Protein AF-A0A843J3U3-F1 (afdb_monomer_lite)

Radius of gyration: 26.76 Å; chains: 1; bounding box: 65×45×69 Å

pLDDT: mean 74.45, std 16.05, range [29.92, 92.69]

Secondary structure (DSSP, 8-state):
--------GGGHHHHTTTEEEETTEEEEEETTEEEEEESSHHHHHHHHHHHHHTTT-HHHHHT-----TTTTS-PPPPPSSPPPSS--S----HHHHH-EEEEETTTTEEEEEETTEEEEEESSHHHHHHHHHHHHHTTT-THHHHHHHHHHHHHHHHHTT-----PPPEE-TTT--EE-TT-SB-TTT--B--

Foldseek 3Di:
DDPAPDDPPPPLLVQCPQWDDDPQWIWGADPNDTHDIGNDPLVRSQLNVLCVVVVNDVVSSVVPPDDRPSPPHPDDDNDPDNDDDDPPDPCCDCCQLQNDWDQDPVVRWIWTDHDPDTLDTHNDPVVSVVVSVQCNVVVNDSVSVVVVVVVCVVVVVVCVVPPPPPDDFDADPPPRHTDDPPDQADPPPGDGDD

Structure (mmCIF, N/CA/C/O backbone):
data_AF-A0A843J3U3-F1
#
_entry.id   AF-A0A843J3U3-F1
#
loop_
_atom_site.group_PDB
_atom_site.id
_atom_site.type_symbol
_atom_site.label_atom_id
_atom_site.label_alt_id
_atom_site.label_comp_id
_atom_site.label_asym_id
_atom_site.label_entity_id
_atom_site.label_seq_id
_atom_site.pdbx_PDB_ins_code
_atom_site.Cartn_x
_atom_site.Cartn_y
_atom_site.Cartn_z
_atom_site.occupancy
_atom_site.B_iso_or_equiv
_atom_site.auth_seq_id
_atom_site.auth_comp_id
_atom_site.auth_asym_id
_atom_site.auth_atom_id
_atom_site.pdbx_PDB_model_num
ATOM 1 N N . MET A 1 1 ? 24.791 -12.150 5.756 1.00 31.72 1 MET A N 1
ATOM 2 C CA . MET A 1 1 ? 24.953 -11.773 4.333 1.00 31.72 1 MET A CA 1
ATOM 3 C C . MET A 1 1 ? 24.032 -10.594 4.063 1.00 31.72 1 MET A C 1
ATOM 5 O O . MET A 1 1 ? 22.874 -10.658 4.452 1.00 31.72 1 MET A O 1
ATOM 9 N N . LYS A 1 2 ? 24.568 -9.484 3.540 1.00 33.94 2 LYS A N 1
ATOM 10 C CA . LYS A 1 2 ? 23.840 -8.221 3.342 1.00 33.94 2 LYS A CA 1
ATOM 11 C C . LYS A 1 2 ? 22.816 -8.392 2.212 1.00 33.94 2 LYS A C 1
ATOM 13 O O . LYS A 1 2 ? 23.200 -8.465 1.050 1.00 33.94 2 LYS A O 1
ATOM 18 N N . GLY A 1 3 ? 21.537 -8.484 2.565 1.00 29.92 3 GLY A N 1
ATOM 19 C CA . GLY A 1 3 ? 20.413 -8.514 1.628 1.00 29.92 3 GLY A CA 1
ATOM 20 C C . GLY A 1 3 ? 20.107 -7.118 1.093 1.00 29.92 3 GLY A C 1
ATOM 21 O O . GLY A 1 3 ? 19.111 -6.513 1.471 1.00 29.92 3 GLY A O 1
ATOM 22 N N . GLY A 1 4 ? 20.995 -6.578 0.259 1.00 34.28 4 GLY A N 1
ATOM 23 C CA . GLY A 1 4 ? 20.689 -5.398 -0.543 1.00 34.28 4 GLY A CA 1
ATOM 24 C C . GLY A 1 4 ? 19.866 -5.828 -1.751 1.00 34.28 4 GLY A C 1
ATOM 25 O O . GLY A 1 4 ? 20.370 -6.552 -2.607 1.00 34.28 4 GLY A O 1
ATOM 26 N N . VAL A 1 5 ? 18.600 -5.416 -1.813 1.00 38.75 5 VAL A N 1
ATOM 27 C CA . VAL A 1 5 ? 17.747 -5.619 -2.990 1.00 38.75 5 VAL A CA 1
ATOM 28 C C . VAL A 1 5 ? 18.385 -4.878 -4.167 1.00 38.75 5 VAL A C 1
ATOM 30 O O . VAL A 1 5 ? 18.378 -3.650 -4.210 1.00 38.75 5 VAL A O 1
ATOM 33 N N . ARG A 1 6 ? 18.961 -5.615 -5.124 1.00 40.06 6 ARG A N 1
ATOM 34 C CA . ARG A 1 6 ? 19.404 -5.052 -6.405 1.00 40.06 6 ARG A CA 1
ATOM 35 C C . ARG A 1 6 ? 18.160 -4.667 -7.200 1.00 40.06 6 ARG A C 1
ATOM 37 O O . ARG A 1 6 ? 17.442 -5.528 -7.696 1.00 40.06 6 ARG A O 1
ATOM 44 N N . ILE A 1 7 ? 17.892 -3.370 -7.294 1.00 48.75 7 ILE A N 1
ATOM 45 C CA . ILE A 1 7 ? 16.796 -2.843 -8.107 1.00 48.75 7 ILE A CA 1
ATOM 46 C C . ILE A 1 7 ? 17.241 -2.917 -9.568 1.00 48.75 7 ILE A C 1
ATOM 48 O O . ILE A 1 7 ? 18.056 -2.110 -10.013 1.00 48.75 7 ILE A O 1
ATOM 52 N N . GLU A 1 8 ? 16.745 -3.911 -10.306 1.00 47.56 8 GLU A N 1
ATOM 53 C CA . GLU A 1 8 ? 17.008 -4.026 -11.739 1.00 47.56 8 GLU A CA 1
ATOM 54 C C . GLU A 1 8 ? 16.549 -2.755 -12.477 1.00 47.56 8 GLU A C 1
ATOM 56 O O . GLU A 1 8 ? 15.451 -2.228 -12.273 1.00 47.56 8 GLU A O 1
ATOM 61 N N . THR A 1 9 ? 17.421 -2.265 -13.356 1.00 49.28 9 THR A N 1
ATOM 62 C CA . THR A 1 9 ? 17.357 -1.018 -14.142 1.00 49.28 9 THR A CA 1
ATOM 63 C C . THR A 1 9 ? 16.081 -0.826 -14.962 1.00 49.28 9 THR A C 1
ATOM 65 O O . THR A 1 9 ? 15.774 0.298 -15.367 1.00 49.28 9 THR A O 1
ATOM 68 N N . ASN A 1 10 ? 15.293 -1.883 -15.157 1.00 51.47 10 ASN A N 1
ATOM 69 C CA . ASN A 1 10 ? 14.118 -1.901 -16.023 1.00 51.47 10 ASN A CA 1
ATOM 70 C C . ASN A 1 10 ? 12.973 -0.979 -15.581 1.00 51.47 10 ASN A C 1
ATOM 72 O O . ASN A 1 10 ? 12.022 -0.820 -16.336 1.00 51.47 10 ASN A O 1
ATOM 76 N N . ASN A 1 11 ? 13.043 -0.330 -14.411 1.00 61.88 11 ASN A N 1
ATOM 77 C CA . ASN A 1 11 ? 11.996 0.593 -13.969 1.00 61.88 11 ASN A CA 1
ATOM 78 C C . ASN A 1 11 ? 12.493 1.825 -13.194 1.00 61.88 11 ASN A C 1
ATOM 80 O O . ASN A 1 11 ? 11.774 2.357 -12.348 1.00 61.88 11 ASN A O 1
ATOM 84 N N . ILE A 1 12 ? 13.675 2.360 -13.524 1.00 71.12 12 ILE A N 1
ATOM 85 C CA . ILE A 1 12 ? 14.204 3.591 -12.894 1.00 71.12 12 ILE A CA 1
ATOM 86 C C . ILE A 1 12 ? 13.214 4.772 -12.983 1.00 71.12 12 ILE A C 1
ATOM 88 O O . ILE A 1 12 ? 13.061 5.556 -12.047 1.00 71.12 12 ILE A O 1
ATOM 92 N N . ARG A 1 13 ? 12.437 4.828 -14.076 1.00 67.56 13 ARG A N 1
ATOM 93 C CA . ARG A 1 13 ? 11.325 5.770 -14.277 1.00 67.56 13 ARG A CA 1
ATOM 94 C C . ARG A 1 13 ? 10.222 5.630 -13.224 1.00 67.56 13 ARG A C 1
ATOM 96 O O . ARG A 1 13 ? 9.662 6.639 -12.802 1.00 67.56 13 ARG A O 1
ATOM 103 N N . TYR A 1 14 ? 9.880 4.403 -12.834 1.00 70.94 14 TYR A N 1
ATOM 104 C CA . TYR A 1 14 ? 8.880 4.142 -11.797 1.00 70.94 14 TYR A CA 1
ATOM 105 C C . TYR A 1 14 ? 9.447 4.378 -10.407 1.00 70.94 14 TYR A C 1
ATOM 107 O O . TYR A 1 14 ? 8.748 4.933 -9.562 1.00 70.94 14 TYR A O 1
ATOM 115 N N . PHE A 1 15 ? 10.708 4.001 -10.184 1.00 79.56 15 PHE A N 1
ATOM 116 C CA . PHE A 1 15 ? 11.366 4.195 -8.900 1.00 79.56 15 PHE A CA 1
ATOM 117 C C . PHE A 1 15 ? 11.412 5.679 -8.517 1.00 79.56 15 PHE A C 1
ATOM 119 O O . PHE A 1 15 ? 11.075 6.027 -7.389 1.00 79.56 15 PHE A O 1
ATOM 126 N N . TYR A 1 16 ? 11.692 6.565 -9.479 1.00 86.69 16 TYR A N 1
ATOM 127 C CA . TYR A 1 16 ? 11.663 8.022 -9.297 1.00 86.69 16 TYR A CA 1
ATOM 128 C C . TYR A 1 16 ? 10.363 8.686 -9.755 1.00 86.69 16 TYR A C 1
ATOM 130 O O . TYR A 1 16 ? 10.337 9.892 -10.014 1.00 86.69 16 TYR A O 1
ATOM 138 N N . ARG A 1 17 ? 9.258 7.936 -9.867 1.00 84.75 17 ARG A N 1
ATOM 139 C CA . ARG A 1 17 ? 7.972 8.529 -10.251 1.00 84.75 17 ARG A CA 1
ATOM 140 C C . ARG A 1 17 ? 7.628 9.677 -9.310 1.00 84.75 17 ARG A C 1
ATOM 142 O O . ARG A 1 17 ? 7.834 9.576 -8.100 1.00 84.75 17 ARG A O 1
ATOM 149 N N . ASN A 1 18 ? 7.075 10.738 -9.885 1.00 87.06 18 ASN A N 1
ATOM 150 C CA . ASN A 1 18 ? 6.673 11.942 -9.167 1.00 87.06 18 ASN A CA 1
ATOM 151 C C . ASN A 1 18 ? 7.815 12.635 -8.412 1.00 87.06 18 ASN A C 1
ATOM 153 O O . ASN A 1 18 ? 7.528 13.545 -7.655 1.00 87.06 18 ASN A O 1
ATOM 157 N N . ILE A 1 19 ? 9.081 12.269 -8.635 1.00 90.75 19 ILE A N 1
ATOM 158 C CA . ILE A 1 19 ? 10.237 13.031 -8.166 1.00 90.75 19 ILE A CA 1
ATOM 159 C C . ILE A 1 19 ? 10.789 13.836 -9.337 1.00 90.75 19 ILE A C 1
ATOM 161 O O . ILE A 1 19 ? 10.966 13.324 -10.445 1.00 90.75 19 ILE A O 1
ATOM 165 N N . VAL A 1 20 ? 11.067 15.107 -9.089 1.00 89.12 20 VAL A N 1
ATOM 166 C CA . VAL A 1 20 ? 11.692 16.025 -10.038 1.00 89.12 20 VAL A CA 1
ATOM 167 C C . VAL A 1 20 ? 12.939 16.601 -9.389 1.00 89.12 20 VAL A C 1
ATOM 169 O O . VAL A 1 20 ? 12.924 16.946 -8.210 1.00 89.12 20 VAL A O 1
ATOM 172 N N . LYS A 1 21 ? 14.023 16.709 -10.156 1.00 89.94 21 LYS A N 1
ATOM 173 C CA . LYS A 1 21 ? 15.255 17.366 -9.721 1.00 89.94 21 LYS A CA 1
ATOM 174 C C . LYS A 1 21 ? 15.327 18.761 -10.335 1.00 89.94 21 LYS A C 1
ATOM 176 O O . LYS A 1 21 ? 15.260 18.898 -11.553 1.00 89.94 21 LYS A O 1
ATOM 181 N N . SER A 1 22 ? 15.494 19.771 -9.488 1.00 85.25 22 SER A N 1
ATOM 182 C CA . SER A 1 22 ? 15.678 21.172 -9.872 1.00 85.25 22 SER A CA 1
ATOM 183 C C . SER A 1 22 ? 17.003 21.657 -9.287 1.00 85.25 22 SER A C 1
ATOM 185 O O . SER A 1 22 ? 17.113 21.938 -8.092 1.00 85.25 22 SER A O 1
ATOM 187 N N . GLY A 1 23 ? 18.049 21.690 -10.115 1.00 85.75 23 GLY A N 1
ATOM 188 C CA . GLY A 1 23 ? 19.410 21.992 -9.666 1.00 85.75 23 GLY A CA 1
ATOM 189 C C . GLY A 1 23 ? 19.941 20.940 -8.683 1.00 85.75 23 GLY A C 1
ATOM 190 O O . GLY A 1 23 ? 20.077 19.766 -9.032 1.00 85.75 23 GLY A O 1
ATOM 191 N N . LYS A 1 24 ? 20.249 21.363 -7.450 1.00 89.19 24 LYS A N 1
ATOM 192 C CA . LYS A 1 24 ? 20.761 20.492 -6.371 1.00 89.19 24 LYS A CA 1
ATOM 193 C C . LYS A 1 24 ? 19.669 19.901 -5.470 1.00 89.19 24 LYS A C 1
ATOM 195 O O . LYS A 1 24 ? 20.005 19.205 -4.520 1.00 89.19 24 LYS A O 1
ATOM 200 N N . LYS A 1 25 ? 18.394 20.190 -5.735 1.00 92.62 25 LYS A N 1
ATOM 201 C CA . LYS A 1 25 ? 17.280 19.803 -4.862 1.00 92.62 25 LYS A CA 1
ATOM 202 C C . LYS A 1 25 ? 16.265 18.925 -5.584 1.00 92.62 25 LYS A C 1
ATOM 204 O O . LYS A 1 25 ? 16.159 18.959 -6.812 1.00 92.62 25 LYS A O 1
ATOM 209 N N . TYR A 1 26 ? 15.511 18.165 -4.803 1.00 92.62 26 TYR A N 1
ATOM 210 C CA . TYR A 1 26 ? 14.458 17.263 -5.247 1.00 92.62 26 TYR A CA 1
ATOM 211 C C . TYR A 1 26 ? 13.099 17.764 -4.760 1.00 92.62 26 TYR A C 1
ATOM 213 O O . TYR A 1 26 ? 12.979 18.274 -3.649 1.00 92.62 26 TYR A O 1
ATOM 221 N N . ARG A 1 27 ? 12.076 17.624 -5.599 1.00 91.56 27 ARG A N 1
ATOM 222 C CA . ARG A 1 27 ? 10.689 18.003 -5.309 1.00 91.56 27 ARG A CA 1
ATOM 223 C C . ARG A 1 27 ? 9.750 16.890 -5.730 1.00 91.56 27 ARG A C 1
ATOM 225 O O . ARG A 1 27 ? 10.051 16.147 -6.668 1.00 91.56 27 ARG A O 1
ATOM 232 N N . ILE A 1 28 ? 8.602 16.802 -5.073 1.00 90.75 28 ILE A N 1
ATOM 233 C CA . ILE A 1 28 ? 7.577 15.814 -5.396 1.00 90.75 28 ILE A CA 1
ATOM 234 C C . ILE A 1 28 ? 6.512 16.494 -6.252 1.00 90.75 28 ILE A C 1
ATOM 236 O O . ILE A 1 28 ? 5.981 17.525 -5.866 1.00 90.75 28 ILE A O 1
ATOM 240 N N . LYS A 1 29 ? 6.192 15.950 -7.426 1.00 88.19 29 LYS A N 1
ATOM 241 C CA . LYS A 1 29 ? 5.217 16.532 -8.353 1.00 88.19 29 LYS A CA 1
ATOM 242 C C . LYS A 1 29 ? 4.000 15.638 -8.511 1.00 88.19 29 LYS A C 1
ATOM 244 O O . LYS A 1 29 ? 4.111 14.524 -9.025 1.00 88.19 29 LYS A O 1
ATOM 249 N N . TYR A 1 30 ? 2.834 16.152 -8.138 1.00 84.50 30 TYR A N 1
ATOM 250 C CA . TYR A 1 30 ? 1.559 15.448 -8.245 1.00 84.50 30 TYR A CA 1
ATOM 251 C C . TYR A 1 30 ? 0.447 16.416 -8.657 1.00 84.50 30 TYR A C 1
ATOM 253 O O . TYR A 1 30 ? 0.384 17.531 -8.153 1.00 84.50 30 TYR A O 1
ATOM 261 N N . ASN A 1 31 ? -0.408 16.029 -9.610 1.00 82.62 31 ASN A N 1
ATOM 262 C CA . ASN A 1 31 ? -1.501 16.873 -10.129 1.00 82.62 31 ASN A CA 1
ATOM 263 C C . ASN A 1 31 ? -1.077 18.319 -10.468 1.00 82.62 31 ASN A C 1
ATOM 265 O O . ASN A 1 31 ? -1.754 19.280 -10.112 1.00 82.62 31 ASN A O 1
ATOM 269 N N . ASN A 1 32 ? 0.067 18.469 -11.147 1.00 82.06 32 ASN A N 1
ATOM 270 C CA . ASN A 1 32 ? 0.688 19.754 -11.510 1.00 82.06 32 ASN A CA 1
ATOM 271 C C . ASN A 1 32 ? 1.091 20.668 -10.340 1.00 82.06 32 ASN A C 1
ATOM 273 O O . ASN A 1 32 ? 1.512 21.795 -10.587 1.00 82.06 32 ASN A O 1
ATOM 277 N N . LYS A 1 33 ? 1.038 20.181 -9.099 1.00 85.19 33 LYS A N 1
ATOM 278 C CA . LYS A 1 33 ? 1.550 20.865 -7.913 1.00 85.19 33 LYS A CA 1
ATOM 279 C C . LYS A 1 33 ? 2.888 20.264 -7.493 1.00 85.19 33 LYS A C 1
ATOM 281 O O . LYS A 1 33 ? 3.105 19.059 -7.645 1.00 85.19 33 LYS A O 1
ATOM 286 N N . ASP A 1 34 ? 3.757 21.119 -6.971 1.00 88.12 34 ASP A N 1
ATOM 287 C CA . ASP A 1 34 ? 5.037 20.730 -6.388 1.00 88.12 34 ASP A CA 1
ATOM 288 C C . ASP A 1 34 ? 4.898 20.686 -4.856 1.00 88.12 34 ASP A C 1
ATOM 290 O O . ASP A 1 34 ? 4.283 21.565 -4.253 1.00 88.12 34 ASP A O 1
ATOM 294 N N . TYR A 1 35 ? 5.467 19.654 -4.244 1.00 86.94 35 TYR A N 1
ATOM 295 C CA . TYR A 1 35 ? 5.369 19.320 -2.828 1.00 86.94 35 TYR A CA 1
ATOM 296 C C . TYR A 1 35 ? 6.771 19.136 -2.257 1.00 86.94 35 TYR A C 1
ATOM 298 O O . TYR A 1 35 ? 7.560 18.341 -2.781 1.00 86.94 35 TYR A O 1
ATOM 306 N N . GLY A 1 36 ? 7.046 19.856 -1.168 1.00 87.19 36 GLY A N 1
ATOM 307 C CA . GLY A 1 36 ? 8.312 19.796 -0.448 1.00 87.19 36 GLY A CA 1
ATOM 308 C C . GLY A 1 36 ? 9.530 20.206 -1.281 1.00 87.19 36 GLY A C 1
ATOM 309 O O . GLY A 1 36 ? 9.478 20.409 -2.497 1.00 87.19 36 GLY A O 1
ATOM 310 N N . GLU A 1 37 ? 10.660 20.339 -0.601 1.00 92.31 37 GLU A N 1
ATOM 311 C CA . GLU A 1 37 ? 11.939 20.626 -1.232 1.00 92.31 37 GLU A CA 1
ATOM 312 C C . GLU A 1 37 ? 13.062 19.988 -0.415 1.00 92.31 37 GLU A C 1
ATOM 314 O O . GLU A 1 37 ? 13.312 20.366 0.726 1.00 92.31 37 GLU A O 1
ATOM 319 N N . PHE A 1 38 ? 13.744 19.015 -1.015 1.00 92.69 38 PHE A N 1
ATOM 320 C CA . PHE A 1 38 ? 14.650 18.114 -0.311 1.00 92.69 38 PHE A CA 1
ATOM 321 C C . PHE A 1 38 ? 16.059 18.195 -0.887 1.00 92.69 38 PHE A C 1
ATOM 323 O O . PHE A 1 38 ? 16.255 18.176 -2.104 1.00 92.69 38 PHE A O 1
ATOM 330 N N . SER A 1 39 ? 17.061 18.249 -0.012 1.00 91.75 39 SER A N 1
ATOM 331 C CA . SER A 1 39 ? 18.473 18.188 -0.412 1.00 91.75 39 SER A CA 1
ATOM 332 C C . SER A 1 39 ? 18.925 16.751 -0.686 1.00 91.75 39 SER A C 1
ATOM 334 O O . SER A 1 39 ? 19.751 16.518 -1.568 1.00 91.75 39 SER A O 1
ATOM 336 N N . LYS A 1 40 ? 18.368 15.779 0.048 1.00 92.50 40 LYS A N 1
ATOM 337 C CA . LYS A 1 40 ? 18.644 14.351 -0.130 1.00 92.50 40 LYS A CA 1
ATOM 338 C C . LYS A 1 40 ? 17.553 13.681 -0.963 1.00 92.50 40 LYS A C 1
ATOM 340 O O . LYS A 1 40 ? 16.369 13.987 -0.838 1.00 92.50 40 LYS A O 1
ATOM 345 N N . LEU A 1 41 ? 17.964 12.731 -1.801 1.00 91.06 41 LEU A N 1
ATOM 346 C CA . LEU A 1 41 ? 17.044 11.932 -2.611 1.00 91.06 41 LEU A CA 1
ATOM 347 C C . LEU A 1 41 ? 16.281 10.896 -1.769 1.00 91.06 41 LEU A C 1
ATOM 349 O O . LEU A 1 41 ? 15.125 10.618 -2.075 1.00 91.06 41 LEU A O 1
ATOM 353 N N . SER A 1 42 ? 16.904 10.353 -0.716 1.00 91.19 42 SER A N 1
ATOM 354 C CA . SER A 1 42 ? 16.265 9.424 0.228 1.00 91.19 42 SER A CA 1
ATOM 355 C C . SER A 1 42 ? 15.047 10.064 0.894 1.00 91.19 42 SER A C 1
ATOM 357 O O . SER A 1 42 ? 13.969 9.475 0.879 1.00 91.19 42 SER A O 1
ATOM 359 N N . ASP A 1 43 ? 15.198 11.287 1.404 1.00 90.25 43 ASP A N 1
ATOM 360 C CA . ASP A 1 43 ? 14.121 12.051 2.046 1.00 90.25 43 ASP A CA 1
ATOM 361 C C . ASP A 1 43 ? 12.970 12.327 1.075 1.00 90.25 43 ASP A C 1
ATOM 363 O O . ASP A 1 43 ? 11.810 12.087 1.396 1.00 90.25 43 ASP A O 1
ATOM 367 N N . ALA A 1 44 ? 13.283 12.746 -0.156 1.00 92.50 44 ALA A N 1
ATOM 368 C CA . ALA A 1 44 ? 12.266 12.997 -1.175 1.00 92.50 44 ALA A CA 1
ATOM 369 C C . ALA A 1 44 ? 11.459 11.735 -1.530 1.00 92.50 44 ALA A C 1
ATOM 371 O O . ALA A 1 44 ? 10.256 11.810 -1.781 1.00 92.50 44 ALA A O 1
ATOM 372 N N . LEU A 1 45 ? 12.116 10.571 -1.584 1.00 90.62 45 LEU A N 1
ATOM 373 C CA . LEU A 1 45 ? 11.453 9.291 -1.841 1.00 90.62 45 LEU A CA 1
ATOM 374 C C . LEU A 1 45 ? 10.583 8.849 -0.664 1.00 90.62 45 LEU A C 1
ATOM 376 O O . LEU A 1 45 ? 9.483 8.346 -0.892 1.00 90.62 45 LEU A O 1
ATOM 380 N N . TYR A 1 46 ? 11.072 9.036 0.562 1.00 90.31 46 TYR A N 1
ATOM 381 C CA . TYR A 1 46 ? 10.327 8.738 1.780 1.00 90.31 46 TYR A CA 1
ATOM 382 C C . TYR A 1 46 ? 9.058 9.582 1.865 1.00 90.31 46 TYR A C 1
ATOM 384 O O . TYR A 1 46 ? 7.962 9.027 1.888 1.00 90.31 46 TYR A O 1
ATOM 392 N N . GLU A 1 47 ? 9.198 10.906 1.784 1.00 88.75 47 GLU A N 1
ATOM 393 C CA . GLU A 1 47 ? 8.068 11.827 1.883 1.00 88.75 47 GLU A CA 1
ATOM 394 C C . GLU A 1 47 ? 7.039 11.563 0.782 1.00 88.75 47 GLU A C 1
ATOM 396 O O . GLU A 1 47 ? 5.834 11.578 1.022 1.00 88.75 47 GLU A O 1
ATOM 401 N N . ARG A 1 48 ? 7.498 11.255 -0.440 1.00 90.19 48 ARG A N 1
ATOM 402 C CA . ARG A 1 48 ? 6.601 10.857 -1.528 1.00 90.19 48 ARG A CA 1
ATOM 403 C C . ARG A 1 48 ? 5.744 9.676 -1.098 1.00 90.19 48 ARG A C 1
ATOM 405 O O . ARG A 1 48 ? 4.535 9.708 -1.292 1.00 90.19 48 ARG A O 1
ATOM 412 N N . ASP A 1 49 ? 6.349 8.624 -0.568 1.00 85.69 49 ASP A N 1
ATOM 413 C CA . ASP A 1 49 ? 5.597 7.430 -0.199 1.00 85.69 49 ASP A CA 1
ATOM 414 C C . ASP A 1 49 ? 4.633 7.695 0.962 1.00 85.69 49 ASP A C 1
ATOM 416 O O . ASP A 1 49 ? 3.503 7.211 0.902 1.00 85.69 49 ASP A O 1
ATOM 420 N N . CYS A 1 50 ? 5.016 8.531 1.930 1.00 83.62 50 CYS A N 1
ATOM 421 C CA . CYS A 1 50 ? 4.132 8.994 3.002 1.00 83.62 50 CYS A CA 1
ATOM 422 C C . CYS A 1 50 ? 2.949 9.806 2.460 1.00 83.62 50 CYS A C 1
ATOM 424 O O . CYS A 1 50 ? 1.801 9.503 2.773 1.00 83.62 50 CYS A O 1
ATOM 426 N N . LEU A 1 51 ? 3.189 10.759 1.553 1.00 86.00 51 LEU A N 1
ATOM 427 C CA . LEU A 1 51 ? 2.131 11.515 0.874 1.00 86.00 51 LEU A CA 1
ATOM 428 C C . LEU A 1 51 ? 1.163 10.591 0.128 1.00 86.00 51 LEU A C 1
ATOM 430 O O . LEU A 1 51 ? -0.048 10.764 0.216 1.00 86.00 51 LEU A O 1
ATOM 434 N N . PHE A 1 52 ? 1.662 9.582 -0.590 1.00 81.81 52 PHE A N 1
ATOM 435 C CA . PHE A 1 52 ? 0.794 8.614 -1.270 1.00 81.81 52 PHE A CA 1
ATOM 436 C C . PHE A 1 52 ? 0.021 7.725 -0.290 1.00 81.81 52 PHE A C 1
ATOM 438 O O . PHE A 1 52 ? -1.143 7.414 -0.553 1.00 81.81 52 PHE A O 1
ATOM 445 N N . TYR A 1 53 ? 0.643 7.328 0.821 1.00 79.44 53 TYR A N 1
ATOM 446 C CA . TYR A 1 53 ? 0.011 6.546 1.881 1.00 79.44 53 TYR A CA 1
ATOM 447 C C . TYR A 1 53 ? -1.137 7.321 2.539 1.00 79.44 53 TYR A C 1
ATOM 449 O O . TYR A 1 53 ? -2.263 6.825 2.597 1.00 79.44 53 TYR A O 1
ATOM 457 N N . CYS A 1 54 ? -0.888 8.579 2.903 1.00 78.00 54 CYS A N 1
ATOM 458 C CA . CYS A 1 54 ? -1.871 9.496 3.478 1.00 78.00 54 CYS A CA 1
ATOM 459 C C . CYS A 1 54 ? -2.812 10.113 2.429 1.00 78.00 54 CYS A C 1
ATOM 461 O O . CYS A 1 54 ? -3.597 10.995 2.748 1.00 78.00 54 CYS A O 1
ATOM 463 N N . LYS A 1 55 ? -2.759 9.677 1.160 1.00 82.94 55 LYS A N 1
ATOM 464 C CA . LYS A 1 55 ? -3.582 10.207 0.053 1.00 82.94 55 LYS A CA 1
ATOM 465 C C . LYS A 1 55 ? -3.495 11.734 -0.118 1.00 82.94 55 LYS A C 1
ATOM 467 O O . LYS A 1 55 ? -4.461 12.356 -0.553 1.00 82.94 55 LYS A O 1
ATOM 472 N N . PHE A 1 56 ? -2.324 12.311 0.143 1.00 81.94 56 PHE A N 1
ATOM 473 C CA . PHE A 1 56 ? -2.043 13.751 0.119 1.00 81.94 56 PHE A CA 1
ATOM 474 C C . PHE A 1 56 ? -2.836 14.561 1.159 1.00 81.94 56 PHE A C 1
ATOM 476 O O . PHE A 1 56 ? -3.007 15.768 0.991 1.00 81.94 56 PHE A O 1
ATOM 483 N N . ASP A 1 57 ? -3.294 13.907 2.226 1.00 76.62 57 ASP A N 1
ATOM 484 C CA . ASP A 1 57 ? -3.791 14.555 3.434 1.00 76.62 57 ASP A CA 1
ATOM 485 C C . ASP A 1 57 ? -2.600 14.986 4.305 1.00 76.62 57 ASP A C 1
ATOM 487 O O . ASP A 1 57 ? -1.803 14.153 4.747 1.00 76.62 57 ASP A O 1
ATOM 491 N N . TYR A 1 58 ? -2.438 16.297 4.485 1.00 74.69 58 TYR A N 1
ATOM 492 C CA . TYR A 1 58 ? -1.307 16.872 5.212 1.00 74.69 58 TYR A CA 1
ATOM 493 C C . TYR A 1 58 ? -1.424 16.695 6.721 1.00 74.69 58 TYR A C 1
ATOM 495 O O . TYR A 1 58 ? -0.394 16.557 7.376 1.00 74.69 58 TYR A O 1
ATOM 503 N N . ASP A 1 59 ? -2.641 16.657 7.262 1.00 74.56 59 ASP A N 1
ATOM 504 C CA . ASP A 1 59 ? -2.838 16.501 8.702 1.00 74.56 59 ASP A CA 1
ATOM 505 C C . ASP A 1 59 ? -2.377 15.098 9.124 1.00 74.56 59 ASP A C 1
ATOM 507 O O . ASP A 1 59 ? -1.632 14.940 10.089 1.00 74.56 59 ASP A O 1
ATOM 511 N N . LEU A 1 60 ? -2.684 14.087 8.303 1.00 70.56 60 LEU A N 1
ATOM 512 C CA . LEU A 1 60 ? -2.206 12.712 8.486 1.00 70.56 60 LEU A CA 1
ATOM 513 C C . LEU A 1 60 ? -0.709 12.530 8.190 1.00 70.56 60 LEU A C 1
ATOM 515 O O . LEU A 1 60 ? -0.096 11.575 8.663 1.00 70.56 60 LEU A O 1
ATOM 519 N N . LEU A 1 61 ? -0.106 13.399 7.374 1.00 74.31 61 LEU A N 1
ATOM 520 C CA . LEU A 1 61 ? 1.325 13.335 7.066 1.00 74.31 61 LEU A CA 1
ATOM 521 C C . LEU A 1 61 ? 2.180 13.717 8.280 1.00 74.31 61 LEU A C 1
ATOM 523 O O . LEU A 1 61 ? 3.214 13.095 8.510 1.00 74.31 61 LEU A O 1
ATOM 527 N N . VAL A 1 62 ? 1.738 14.705 9.065 1.00 68.12 62 VAL A N 1
ATOM 528 C CA . VAL A 1 62 ? 2.440 15.169 10.275 1.00 68.12 62 VAL A CA 1
ATOM 529 C C . VAL A 1 62 ? 2.551 14.059 11.326 1.00 68.12 62 VAL A C 1
ATOM 531 O O . VAL A 1 62 ? 3.523 14.011 12.074 1.00 68.12 62 VAL A O 1
ATOM 534 N N . GLU A 1 63 ? 1.597 13.130 11.348 1.00 64.31 63 GLU A N 1
ATOM 535 C CA . GLU A 1 63 ? 1.572 11.988 12.269 1.00 64.31 63 GLU A CA 1
ATOM 536 C C . GLU A 1 63 ? 2.425 10.793 11.790 1.00 64.31 63 GLU A C 1
ATOM 538 O O . GLU A 1 63 ? 2.522 9.769 12.470 1.00 64.31 63 GLU A O 1
ATOM 543 N N . CYS A 1 64 ? 3.045 10.888 10.611 1.00 63.47 64 CYS A N 1
ATOM 544 C CA . CYS A 1 64 ? 3.696 9.767 9.942 1.00 63.47 64 CYS A CA 1
ATOM 545 C C . CYS A 1 64 ? 5.152 9.566 10.424 1.00 63.47 64 CYS A C 1
ATOM 547 O O . CYS A 1 64 ? 6.109 9.915 9.734 1.00 63.47 64 CYS A O 1
ATOM 549 N N . ASP A 1 65 ? 5.321 8.955 11.602 1.00 67.38 65 ASP A N 1
ATOM 550 C CA . ASP A 1 65 ? 6.623 8.704 12.259 1.00 67.38 65 ASP A CA 1
ATOM 551 C C . ASP A 1 65 ? 7.298 7.382 11.826 1.00 67.38 65 ASP A C 1
ATOM 553 O O . ASP A 1 65 ? 7.734 6.560 12.636 1.00 67.38 65 ASP A O 1
ATOM 557 N N . LEU A 1 66 ? 7.327 7.103 10.519 1.00 70.62 66 LEU A N 1
ATOM 558 C CA . LEU A 1 66 ? 7.971 5.894 10.000 1.00 70.62 66 LEU A CA 1
ATOM 559 C C . LEU A 1 66 ? 9.475 6.120 9.757 1.00 70.62 66 LEU A C 1
ATOM 561 O O . LEU A 1 66 ? 9.902 7.185 9.313 1.00 70.62 66 LEU A O 1
ATOM 565 N N . PRO A 1 67 ? 10.324 5.104 9.978 1.00 77.62 67 PRO A N 1
ATOM 566 C CA . PRO A 1 67 ? 11.740 5.221 9.658 1.00 77.62 67 PRO A CA 1
ATOM 567 C C . PRO A 1 67 ? 11.959 5.305 8.139 1.00 77.62 67 PRO A C 1
ATOM 569 O O . PRO A 1 67 ? 11.371 4.543 7.361 1.00 77.62 67 PRO A O 1
ATOM 572 N N . ASN A 1 68 ? 12.868 6.187 7.708 1.00 82.81 68 ASN A N 1
ATOM 573 C CA . ASN A 1 68 ? 13.218 6.331 6.296 1.00 82.81 68 ASN A CA 1
ATOM 574 C C . ASN A 1 68 ? 13.956 5.084 5.774 1.00 82.81 68 ASN A C 1
ATOM 576 O O . ASN A 1 68 ? 15.171 4.932 5.918 1.00 82.81 68 ASN A O 1
ATOM 580 N N . ARG A 1 69 ? 13.216 4.208 5.089 1.00 82.50 69 ARG A N 1
ATOM 581 C CA . ARG A 1 69 ? 13.740 2.979 4.467 1.00 82.50 69 ARG A CA 1
ATOM 582 C C . ARG A 1 69 ? 14.801 3.206 3.382 1.00 82.50 69 ARG A C 1
ATOM 584 O O . ARG A 1 69 ? 15.470 2.254 2.987 1.00 82.50 69 ARG A O 1
ATOM 591 N N . TYR A 1 70 ? 14.933 4.429 2.873 1.00 85.69 70 TYR A N 1
ATOM 592 C CA . TYR A 1 70 ? 15.880 4.790 1.820 1.00 85.69 70 TYR A CA 1
ATOM 593 C C . TYR A 1 70 ? 17.205 5.335 2.353 1.00 85.69 70 TYR A C 1
ATOM 595 O O . TYR A 1 70 ? 18.150 5.434 1.577 1.00 85.69 70 TYR A O 1
ATOM 603 N N . GLU A 1 71 ? 17.297 5.676 3.642 1.00 84.81 71 GLU A N 1
ATOM 604 C CA . GLU A 1 71 ? 18.456 6.393 4.197 1.00 84.81 71 GLU A CA 1
ATOM 605 C C . GLU A 1 71 ? 19.760 5.587 4.087 1.00 84.81 71 GLU A C 1
ATOM 607 O O . GLU A 1 71 ? 20.813 6.143 3.794 1.00 84.81 71 GLU A O 1
ATOM 612 N N . ASN A 1 72 ? 19.677 4.263 4.245 1.00 84.06 72 ASN A N 1
ATOM 613 C CA . ASN A 1 72 ? 20.827 3.352 4.189 1.00 84.06 72 ASN A CA 1
ATOM 614 C C . ASN A 1 72 ? 20.835 2.462 2.934 1.00 84.06 72 ASN A C 1
ATOM 616 O O . ASN A 1 72 ? 21.538 1.452 2.890 1.00 84.06 72 ASN A O 1
ATOM 620 N N . MET A 1 73 ? 20.013 2.788 1.934 1.00 81.75 73 MET A N 1
ATOM 621 C CA . MET A 1 73 ? 19.896 2.012 0.701 1.00 81.75 73 MET A CA 1
ATOM 622 C C . MET A 1 73 ? 20.810 2.589 -0.384 1.00 81.75 73 MET A C 1
ATOM 624 O O . MET A 1 73 ? 20.850 3.800 -0.590 1.00 81.75 73 MET A O 1
ATOM 628 N N . GLU A 1 74 ? 21.492 1.725 -1.138 1.00 82.94 74 GLU A N 1
ATOM 629 C CA . GLU A 1 74 ? 22.137 2.134 -2.390 1.00 82.94 74 GLU A CA 1
ATOM 630 C C . GLU A 1 74 ? 21.054 2.425 -3.436 1.00 82.94 74 GLU A C 1
ATOM 632 O O . GLU A 1 74 ? 20.469 1.519 -4.034 1.00 82.94 74 GLU A O 1
ATOM 637 N N . LEU A 1 75 ? 20.732 3.708 -3.609 1.00 83.88 75 LEU A N 1
ATOM 638 C CA . LEU A 1 75 ? 19.720 4.138 -4.567 1.00 83.88 75 LEU A CA 1
ATOM 639 C C . LEU A 1 75 ? 20.266 4.050 -6.001 1.00 83.88 75 LEU A C 1
ATOM 641 O O . LEU A 1 75 ? 21.436 4.367 -6.231 1.00 83.88 75 LEU A O 1
ATOM 645 N N . PRO A 1 76 ? 19.418 3.700 -6.985 1.00 82.38 76 PRO A N 1
ATOM 646 C CA . PRO A 1 76 ? 19.772 3.827 -8.392 1.00 82.38 76 PRO A CA 1
ATOM 647 C C . PRO A 1 76 ? 20.238 5.248 -8.763 1.00 82.38 76 PRO A C 1
ATOM 649 O O . PRO A 1 76 ? 20.033 6.228 -8.044 1.00 82.38 76 PRO A O 1
ATOM 652 N N . THR A 1 77 ? 20.873 5.403 -9.919 1.00 82.94 77 THR A N 1
ATOM 653 C CA . THR A 1 77 ? 21.269 6.739 -10.379 1.00 82.94 77 THR A CA 1
ATOM 654 C C . THR A 1 77 ? 20.031 7.542 -10.784 1.00 82.94 77 THR A C 1
ATOM 656 O O . THR A 1 77 ? 19.225 7.088 -11.596 1.00 82.94 77 THR A O 1
ATOM 659 N N . PHE A 1 78 ? 19.859 8.750 -10.240 1.00 83.25 78 PHE A N 1
ATOM 660 C CA . PHE A 1 78 ? 18.742 9.605 -10.647 1.00 83.25 78 PHE A CA 1
ATOM 661 C C . PHE A 1 78 ? 18.910 10.018 -12.121 1.00 83.25 78 PHE A C 1
ATOM 663 O O . PHE A 1 78 ? 19.965 10.553 -12.468 1.00 83.25 78 PHE A O 1
ATOM 670 N N . PRO A 1 79 ? 17.908 9.801 -12.991 1.00 80.06 79 PRO A N 1
ATOM 671 C CA . PRO A 1 79 ? 18.049 10.065 -14.418 1.00 80.06 79 PRO A CA 1
ATOM 672 C C . PRO A 1 79 ? 18.189 11.568 -14.702 1.00 80.06 79 PRO A C 1
ATOM 674 O O . PRO A 1 79 ? 17.447 12.384 -14.154 1.00 80.06 79 PRO A O 1
ATOM 677 N N . GLU A 1 80 ? 19.116 11.938 -15.589 1.00 74.94 80 GLU A N 1
ATOM 678 C CA . GLU A 1 80 ? 19.374 13.343 -15.957 1.00 74.94 80 GLU A CA 1
ATOM 679 C C . GLU A 1 80 ? 18.223 13.976 -16.746 1.00 74.94 80 GLU A C 1
ATOM 681 O O . GLU A 1 80 ? 17.962 15.173 -16.640 1.00 74.94 80 GLU A O 1
ATOM 686 N N . SER A 1 81 ? 17.494 13.164 -17.514 1.00 68.19 81 SER A N 1
ATOM 687 C CA . SER A 1 81 ? 16.302 13.583 -18.242 1.00 68.19 81 SER A CA 1
ATOM 688 C C . SER A 1 81 ? 15.121 12.687 -17.890 1.00 68.19 81 SER A C 1
ATOM 690 O O . SER A 1 81 ? 15.263 11.481 -17.678 1.00 68.19 81 SER A O 1
ATOM 692 N N . ARG A 1 82 ? 13.918 13.272 -17.823 1.00 63.59 82 ARG A N 1
ATOM 693 C CA . ARG A 1 82 ? 12.697 12.483 -17.649 1.00 63.59 82 ARG A CA 1
ATOM 694 C C . ARG A 1 82 ? 12.502 11.644 -18.917 1.00 63.59 82 ARG A C 1
ATOM 696 O O . ARG A 1 82 ? 12.304 12.244 -19.976 1.00 63.59 82 ARG A O 1
ATOM 703 N N . PRO A 1 83 ? 12.506 10.303 -18.841 1.00 60.12 83 PRO A N 1
ATOM 704 C CA . PRO A 1 83 ? 12.248 9.475 -20.012 1.00 60.12 83 PRO A CA 1
ATOM 705 C C . PRO A 1 83 ? 10.892 9.854 -20.626 1.00 60.12 83 PRO A C 1
ATOM 707 O O . PRO A 1 83 ? 9.859 9.840 -19.945 1.00 60.12 83 PRO A O 1
ATOM 710 N N . ARG A 1 84 ? 10.926 10.280 -21.896 1.00 48.16 84 ARG A N 1
ATOM 711 C CA . ARG A 1 84 ? 9.756 10.708 -22.682 1.00 48.16 84 ARG A CA 1
ATOM 712 C C . ARG A 1 84 ? 8.978 9.483 -23.187 1.00 48.16 84 ARG A C 1
ATOM 714 O O . ARG A 1 84 ? 9.521 8.389 -23.258 1.00 48.16 84 ARG A O 1
ATOM 721 N N . GLY A 1 85 ? 7.698 9.677 -23.513 1.00 55.03 85 GLY A N 1
ATOM 722 C CA . GLY A 1 85 ? 6.798 8.636 -24.033 1.00 55.03 85 GLY A CA 1
ATOM 723 C C . GLY A 1 85 ? 5.767 8.129 -23.018 1.00 55.03 85 GLY A C 1
ATOM 724 O O . GLY A 1 85 ? 5.923 8.316 -21.803 1.00 55.03 85 GLY A O 1
ATOM 725 N N . ARG A 1 86 ? 4.703 7.481 -23.515 1.00 47.72 86 ARG A N 1
ATOM 726 C CA . ARG A 1 86 ? 3.823 6.624 -22.700 1.00 47.72 86 ARG A CA 1
ATOM 727 C C . ARG A 1 86 ? 4.694 5.502 -22.134 1.00 47.72 86 ARG A C 1
ATOM 729 O O . ARG A 1 86 ? 5.704 5.152 -22.736 1.00 47.72 86 ARG A O 1
ATOM 736 N N . ILE A 1 87 ? 4.384 4.997 -20.946 1.00 48.88 87 ILE A N 1
ATOM 737 C CA . ILE A 1 87 ? 5.148 3.863 -20.431 1.00 48.88 87 ILE A CA 1
ATOM 738 C C . ILE A 1 87 ? 4.736 2.638 -21.249 1.00 48.88 87 ILE A C 1
ATOM 740 O O . ILE A 1 87 ? 3.746 1.991 -20.932 1.00 48.88 87 ILE A O 1
ATOM 744 N N . GLU A 1 88 ? 5.454 2.375 -22.335 1.00 44.81 88 GLU A N 1
ATOM 745 C CA . GLU A 1 88 ? 5.377 1.118 -23.067 1.00 44.81 88 GLU A CA 1
ATOM 746 C C . GLU A 1 88 ? 6.383 0.159 -22.444 1.00 44.81 88 GLU A C 1
ATOM 748 O O . GLU A 1 88 ? 7.562 0.106 -22.769 1.00 44.81 88 GLU A O 1
ATOM 753 N N . GLY A 1 89 ? 5.890 -0.550 -21.448 1.00 39.84 89 GLY A N 1
ATOM 754 C CA . GLY A 1 89 ? 6.421 -1.817 -20.987 1.00 39.84 89 GLY A CA 1
ATOM 755 C C . GLY A 1 89 ? 5.201 -2.648 -20.642 1.00 39.84 89 GLY A C 1
ATOM 756 O O . GLY A 1 89 ? 4.158 -2.061 -20.342 1.00 39.84 89 GLY A O 1
ATOM 757 N N . ASN A 1 90 ? 5.302 -3.977 -20.703 1.00 44.03 90 ASN A N 1
ATOM 758 C CA . ASN A 1 90 ? 4.274 -4.855 -20.152 1.00 44.03 90 ASN A CA 1
ATOM 759 C C . ASN A 1 90 ? 3.927 -4.326 -18.762 1.00 44.03 90 ASN A C 1
ATOM 761 O O . ASN A 1 90 ? 4.718 -4.462 -17.826 1.00 44.03 90 ASN A O 1
ATOM 765 N N . LEU A 1 91 ? 2.793 -3.630 -18.664 1.00 47.50 91 LEU A N 1
ATOM 766 C CA . LEU A 1 91 ? 2.210 -3.204 -17.415 1.00 47.50 91 LEU A CA 1
ATOM 767 C C . LEU A 1 91 ? 2.000 -4.521 -16.689 1.00 47.50 91 LEU A C 1
ATOM 769 O O . LEU A 1 91 ? 1.016 -5.201 -16.946 1.00 47.50 91 LEU A O 1
ATOM 773 N N . LYS A 1 92 ? 2.934 -4.916 -15.820 1.00 49.47 92 LYS A N 1
ATOM 774 C CA . LYS A 1 92 ? 2.562 -5.767 -14.703 1.00 49.47 92 LYS A CA 1
ATOM 775 C C . LYS A 1 92 ? 1.597 -4.879 -13.945 1.00 49.47 92 LYS A C 1
ATOM 777 O O . LYS A 1 92 ? 2.009 -3.945 -13.253 1.00 49.47 92 LYS A O 1
ATOM 782 N N . PHE A 1 93 ? 0.314 -5.035 -14.251 1.00 57.41 93 PHE A N 1
ATOM 783 C CA . PHE A 1 93 ? -0.740 -4.239 -13.669 1.00 57.41 93 PHE A CA 1
ATOM 784 C C . PHE A 1 93 ? -0.596 -4.379 -12.152 1.00 57.41 93 PHE A C 1
ATOM 786 O O . PHE A 1 93 ? -0.073 -5.377 -11.662 1.00 57.41 93 PHE A O 1
ATOM 793 N N . LYS A 1 94 ? -1.055 -3.396 -11.374 1.00 59.31 94 LYS A N 1
ATOM 794 C CA . LYS A 1 94 ? -1.006 -3.478 -9.903 1.00 59.31 94 LYS A CA 1
ATOM 795 C C . LYS A 1 94 ? -1.532 -4.832 -9.384 1.00 59.31 94 LYS A C 1
ATOM 797 O O . LYS A 1 94 ? -0.961 -5.385 -8.455 1.00 59.31 94 LYS A O 1
ATOM 802 N N . LYS A 1 95 ? -2.536 -5.403 -10.062 1.00 62.81 95 LYS A N 1
ATOM 803 C CA . LYS A 1 95 ? -3.071 -6.760 -9.848 1.00 62.81 95 LYS A CA 1
ATOM 804 C C . LYS A 1 95 ? -2.070 -7.909 -10.072 1.00 62.81 95 LYS A C 1
ATOM 806 O O . LYS A 1 95 ? -2.151 -8.911 -9.380 1.00 62.81 95 LYS A O 1
ATOM 811 N N . ASP A 1 96 ? -1.100 -7.775 -10.969 1.00 66.25 96 ASP A N 1
ATOM 812 C CA . ASP A 1 96 ? -0.106 -8.817 -11.267 1.00 66.25 96 ASP A CA 1
ATOM 813 C C . ASP A 1 96 ? 1.039 -8.810 -10.237 1.00 66.25 96 ASP A C 1
ATOM 815 O O . ASP A 1 96 ? 1.677 -9.833 -9.973 1.00 66.25 96 ASP A O 1
ATOM 819 N N . LEU A 1 97 ? 1.305 -7.645 -9.636 1.00 67.12 97 LEU A N 1
ATOM 820 C CA . LEU A 1 97 ? 2.297 -7.469 -8.572 1.00 67.12 97 LEU A CA 1
ATOM 821 C C . LEU A 1 97 ? 1.708 -7.769 -7.192 1.00 67.12 97 LEU A C 1
ATOM 823 O O . LEU A 1 97 ? 2.275 -8.544 -6.428 1.00 67.12 97 LEU A O 1
ATOM 827 N N . GLU A 1 98 ? 0.570 -7.155 -6.884 1.00 77.88 98 GLU A N 1
ATOM 828 C CA . GLU A 1 98 ? -0.033 -7.192 -5.555 1.00 77.88 98 GLU A CA 1
ATOM 829 C C . GLU A 1 98 ? -1.154 -8.220 -5.434 1.00 77.88 98 GLU A C 1
ATOM 831 O O . GLU A 1 98 ? -1.605 -8.443 -4.321 1.00 77.88 98 GLU A O 1
ATOM 836 N N . GLY A 1 99 ? -1.651 -8.821 -6.517 1.00 82.94 99 GLY A N 1
ATOM 837 C CA . GLY A 1 99 ? -2.877 -9.622 -6.475 1.00 82.94 99 GLY A CA 1
ATOM 838 C C . GLY A 1 99 ? -4.120 -8.803 -6.106 1.00 82.94 99 GLY A C 1
ATOM 839 O O . GLY A 1 99 ? -4.073 -7.606 -5.789 1.00 82.94 99 GLY A O 1
ATOM 840 N N . GLU A 1 100 ? -5.273 -9.452 -6.112 1.00 88.25 100 GLU A N 1
ATOM 841 C CA . GLU A 1 100 ? -6.563 -8.845 -5.802 1.00 88.25 100 GLU A CA 1
ATOM 842 C C . GLU A 1 100 ? -7.400 -9.717 -4.864 1.00 88.25 100 GLU A C 1
ATOM 844 O O . GLU A 1 100 ? -7.188 -10.921 -4.728 1.00 88.25 100 GLU A O 1
ATOM 849 N N . ILE A 1 101 ? -8.328 -9.063 -4.162 1.00 87.00 101 ILE A N 1
ATOM 850 C CA . ILE A 1 101 ? -9.319 -9.729 -3.320 1.00 87.00 101 ILE A CA 1
ATOM 851 C C . ILE A 1 101 ? -10.652 -9.573 -4.026 1.00 87.00 101 ILE A C 1
ATOM 853 O O . ILE A 1 101 ? -11.123 -8.450 -4.205 1.00 87.00 101 ILE A O 1
ATOM 857 N N . VAL A 1 102 ? -11.254 -10.690 -4.412 1.00 89.94 102 VAL A N 1
ATOM 858 C CA . VAL A 1 102 ? -12.539 -10.719 -5.112 1.00 89.94 102 VAL A CA 1
ATOM 859 C C . VAL A 1 102 ? -13.564 -11.407 -4.230 1.00 89.94 102 VAL A C 1
ATOM 861 O O . VAL A 1 102 ? -13.288 -12.449 -3.642 1.00 89.94 102 VAL A O 1
ATOM 864 N N . PHE A 1 103 ? -14.759 -10.834 -4.123 1.00 90.00 103 PHE A N 1
ATOM 865 C CA . PHE A 1 103 ? -15.848 -11.465 -3.389 1.00 90.00 103 PHE A CA 1
ATOM 866 C C . PHE A 1 103 ? -16.612 -12.432 -4.299 1.00 90.00 103 PHE A C 1
ATOM 868 O O . PHE A 1 103 ? -17.205 -12.034 -5.302 1.00 90.00 103 PHE A O 1
ATOM 875 N N . ASN A 1 104 ? -16.603 -13.716 -3.952 1.00 88.69 104 ASN A N 1
ATOM 876 C CA . ASN A 1 104 ? -17.398 -14.728 -4.625 1.00 88.69 104 ASN A CA 1
ATOM 877 C C . ASN A 1 104 ? -18.817 -14.724 -4.047 1.00 88.69 104 ASN A C 1
ATOM 879 O O . ASN A 1 104 ? -19.056 -15.229 -2.952 1.00 88.69 104 ASN A O 1
ATOM 883 N N . HIS A 1 105 ? -19.770 -14.190 -4.810 1.00 85.38 105 HIS A N 1
ATOM 884 C CA . HIS A 1 105 ? -21.171 -14.105 -4.399 1.00 85.38 105 HIS A CA 1
ATOM 885 C C . HIS A 1 105 ? -21.872 -15.466 -4.261 1.00 85.38 105 HIS A C 1
ATOM 887 O O . HIS A 1 105 ? -22.821 -15.558 -3.485 1.00 85.38 105 HIS A O 1
ATOM 893 N N . LYS A 1 106 ? -21.423 -16.512 -4.973 1.00 89.19 106 LYS A N 1
ATOM 894 C CA . LYS A 1 106 ? -22.010 -17.861 -4.875 1.00 89.19 106 LYS A CA 1
ATOM 895 C C . LYS A 1 106 ? -21.645 -18.522 -3.550 1.00 89.19 106 LYS A C 1
ATOM 897 O O . LYS A 1 106 ? -22.516 -18.992 -2.833 1.00 89.19 106 LYS A O 1
ATOM 902 N N . GLU A 1 107 ? -20.360 -18.480 -3.214 1.00 86.62 107 GLU A N 1
ATOM 903 C CA . GLU A 1 107 ? -19.820 -19.076 -1.984 1.00 86.62 107 GLU A CA 1
ATOM 904 C C . GLU A 1 107 ? -19.946 -18.141 -0.769 1.00 86.62 107 GLU A C 1
ATOM 906 O O . GLU A 1 107 ? -19.754 -18.565 0.365 1.00 86.62 107 GLU A O 1
ATOM 911 N N . ARG A 1 108 ? -20.264 -16.858 -0.996 1.00 85.38 108 ARG A N 1
ATOM 912 C CA . ARG A 1 108 ? -20.257 -15.774 0.004 1.00 85.38 108 ARG A CA 1
ATOM 913 C C . ARG A 1 108 ? -18.908 -15.627 0.724 1.00 85.38 108 ARG A C 1
ATOM 915 O O . ARG A 1 108 ? -18.874 -15.335 1.917 1.00 85.38 108 ARG A O 1
ATOM 922 N N . LYS A 1 109 ? -17.805 -15.798 -0.010 1.00 86.50 109 LYS A N 1
ATOM 923 C CA . LYS A 1 109 ? -16.428 -15.760 0.516 1.00 86.50 109 LYS A CA 1
ATOM 924 C C . LYS A 1 109 ? -15.541 -14.768 -0.224 1.00 86.50 109 LYS A C 1
ATOM 926 O O . LYS A 1 109 ? -15.770 -14.456 -1.389 1.00 86.50 109 LYS A O 1
ATOM 931 N N . PHE A 1 110 ? -14.495 -14.305 0.450 1.00 82.88 110 PHE A N 1
ATOM 932 C CA . PHE A 1 110 ? -13.440 -13.470 -0.119 1.00 82.88 110 PHE A CA 1
ATOM 933 C C . PHE A 1 110 ? -12.308 -14.350 -0.654 1.00 82.88 110 PHE A C 1
ATOM 935 O O . PHE A 1 110 ? -11.731 -15.138 0.089 1.00 82.88 110 PHE A O 1
ATOM 942 N N . CYS A 1 111 ? -11.972 -14.204 -1.930 1.00 87.44 111 CYS A N 1
ATOM 943 C CA . CYS A 1 111 ? -10.925 -14.959 -2.610 1.00 87.44 111 CYS A CA 1
ATOM 944 C C . CYS A 1 111 ? -9.697 -14.077 -2.825 1.00 87.44 111 CYS A C 1
ATOM 946 O O . CYS A 1 111 ? -9.832 -12.974 -3.351 1.00 87.44 111 CYS A O 1
ATOM 948 N N . VAL A 1 112 ? -8.508 -14.570 -2.475 1.00 87.12 112 VAL A N 1
ATOM 949 C CA . VAL A 1 112 ? -7.240 -13.907 -2.818 1.00 87.12 112 VAL A CA 1
ATOM 950 C C . VAL A 1 112 ? -6.725 -14.518 -4.114 1.00 87.12 112 VAL A C 1
ATOM 952 O O . VAL A 1 112 ? -6.444 -15.716 -4.157 1.00 87.12 112 VAL A O 1
ATOM 955 N N . ILE A 1 113 ? -6.618 -13.713 -5.168 1.00 87.81 113 ILE A N 1
ATOM 956 C CA . ILE A 1 113 ? -6.198 -14.173 -6.494 1.00 87.81 113 ILE A CA 1
ATOM 957 C C . ILE A 1 113 ? -5.035 -13.335 -7.028 1.00 87.81 113 ILE A C 1
ATOM 959 O O . ILE A 1 113 ? -4.911 -12.148 -6.721 1.00 87.81 113 ILE A O 1
ATOM 963 N N . ARG A 1 114 ? -4.171 -13.948 -7.833 1.00 85.62 114 ARG A N 1
ATOM 964 C CA . ARG A 1 114 ? -3.097 -13.261 -8.559 1.00 85.62 114 ARG A CA 1
ATOM 965 C C . ARG A 1 114 ? -2.966 -13.888 -9.938 1.00 85.62 114 ARG A C 1
ATOM 967 O O . ARG A 1 114 ? -2.599 -15.053 -10.055 1.00 85.62 114 ARG A O 1
ATOM 974 N N . GLY A 1 115 ? -3.261 -13.113 -10.979 1.00 81.94 115 GLY A N 1
ATOM 975 C CA . GLY A 1 115 ? -3.382 -13.664 -12.328 1.00 81.94 115 GLY A CA 1
ATOM 976 C C . GLY A 1 115 ? -4.484 -14.726 -12.371 1.00 81.94 115 GLY A C 1
ATOM 977 O O . GLY A 1 115 ? -5.624 -14.439 -12.018 1.00 81.94 115 GLY A O 1
ATOM 978 N N . GLU A 1 116 ? -4.132 -15.949 -12.763 1.00 83.12 116 GLU A N 1
ATOM 979 C CA . GLU A 1 116 ? -5.052 -17.097 -12.821 1.00 83.12 116 GLU A CA 1
ATOM 980 C C . GLU A 1 116 ? -5.045 -17.945 -11.536 1.00 83.12 116 GLU A C 1
ATOM 982 O O . GLU A 1 116 ? -5.872 -18.841 -11.365 1.00 83.12 116 GLU A O 1
ATOM 987 N N . GLU A 1 117 ? -4.127 -17.670 -10.606 1.00 85.19 117 GLU A N 1
ATOM 988 C CA . GLU A 1 117 ? -3.986 -18.454 -9.385 1.00 85.19 117 GLU A CA 1
ATOM 989 C C . GLU A 1 117 ? -4.903 -17.965 -8.262 1.00 85.19 117 GLU A C 1
ATOM 991 O O . GLU A 1 117 ? -4.995 -16.769 -7.974 1.00 85.19 117 GLU A O 1
ATOM 996 N N . ASN A 1 118 ? -5.526 -18.920 -7.566 1.00 88.19 118 ASN A N 1
ATOM 997 C CA . ASN A 1 118 ? -6.307 -18.696 -6.354 1.00 88.19 118 ASN A CA 1
ATOM 998 C C . ASN A 1 118 ? -5.546 -19.226 -5.129 1.00 88.19 118 ASN A C 1
ATOM 1000 O O . ASN A 1 118 ? -5.168 -20.397 -5.081 1.00 88.19 118 ASN A O 1
ATOM 1004 N N . PHE A 1 119 ? -5.340 -18.356 -4.140 1.00 84.94 119 PHE A N 1
ATOM 1005 C CA . PHE A 1 119 ? -4.559 -18.628 -2.931 1.00 84.94 119 PHE A CA 1
ATOM 1006 C C . PHE A 1 119 ? -5.417 -19.003 -1.717 1.00 84.94 119 PHE A C 1
ATOM 1008 O O . PHE A 1 119 ? -4.878 -19.331 -0.661 1.00 84.94 119 PHE A O 1
ATOM 1015 N N . GLY A 1 120 ? -6.743 -18.995 -1.856 1.00 85.69 120 GLY A N 1
ATOM 1016 C CA . GLY A 1 120 ? -7.670 -19.423 -0.818 1.00 85.69 120 GLY A CA 1
ATOM 1017 C C . GLY A 1 120 ? -8.962 -18.615 -0.786 1.00 85.69 120 GLY A C 1
ATOM 1018 O O . GLY A 1 120 ? -9.097 -17.567 -1.423 1.00 85.69 120 GLY A O 1
ATOM 1019 N N . GLN A 1 121 ? -9.911 -19.125 -0.002 1.00 86.69 121 GLN A N 1
ATOM 1020 C CA . GLN A 1 121 ? -11.197 -18.494 0.273 1.00 86.69 121 GLN A CA 1
ATOM 1021 C C . GLN A 1 121 ? -11.336 -18.250 1.773 1.00 86.69 121 GLN A C 1
ATOM 1023 O O . GLN A 1 121 ? -11.015 -19.127 2.576 1.00 86.69 121 GLN A O 1
ATOM 1028 N N . TYR A 1 122 ? -11.838 -17.076 2.132 1.00 83.12 122 TYR A N 1
ATOM 1029 C CA . TYR A 1 122 ? -11.867 -16.576 3.501 1.00 83.12 122 TYR A CA 1
ATOM 1030 C C . TYR A 1 122 ? -13.240 -16.008 3.833 1.00 83.12 122 TYR A C 1
ATOM 1032 O O . TYR A 1 122 ? -13.921 -15.456 2.965 1.00 83.12 122 TYR A O 1
ATOM 1040 N N . ASP A 1 123 ? -13.641 -16.126 5.094 1.00 76.25 123 ASP A N 1
ATOM 1041 C CA . ASP A 1 123 ? -14.994 -15.755 5.515 1.00 76.25 123 ASP A CA 1
ATOM 1042 C C . ASP A 1 123 ? -15.118 -14.236 5.743 1.00 76.25 123 ASP A C 1
ATOM 1044 O O . ASP A 1 123 ? -16.218 -13.685 5.729 1.00 76.25 123 ASP A O 1
ATOM 1048 N N . SER A 1 124 ? -13.991 -13.523 5.891 1.00 74.44 124 SER A N 1
ATOM 1049 C CA . SER A 1 124 ? -13.969 -12.065 6.056 1.00 74.44 124 SER A CA 1
ATOM 1050 C C . SER A 1 124 ? -12.946 -11.355 5.164 1.00 74.44 124 SER A C 1
ATOM 1052 O O . SER A 1 124 ? -11.896 -11.894 4.809 1.00 74.44 124 SER A O 1
ATOM 1054 N N . MET A 1 125 ? -13.230 -10.088 4.843 1.00 76.38 125 MET A N 1
ATOM 1055 C CA . MET A 1 125 ? -12.322 -9.228 4.074 1.00 76.38 125 MET A CA 1
ATOM 1056 C C . MET A 1 125 ? -10.983 -9.021 4.794 1.00 76.38 125 MET A C 1
ATOM 1058 O O . MET A 1 125 ? -9.936 -8.994 4.152 1.00 76.38 125 MET A O 1
ATOM 1062 N N . VAL A 1 126 ? -11.011 -8.900 6.124 1.00 73.81 126 VAL A N 1
ATOM 1063 C CA . VAL A 1 126 ? -9.815 -8.716 6.964 1.00 73.81 126 VAL A CA 1
ATOM 1064 C C . VAL A 1 126 ? -8.900 -9.933 6.867 1.00 73.81 126 VAL A C 1
ATOM 1066 O O . VAL A 1 126 ? -7.688 -9.803 6.702 1.00 73.81 126 VAL A O 1
ATOM 1069 N N . GLU A 1 127 ? -9.491 -11.122 6.919 1.00 72.88 127 GLU A N 1
ATOM 1070 C CA . GLU A 1 127 ? -8.779 -12.385 6.808 1.00 72.88 127 GLU A CA 1
ATOM 1071 C C . GLU A 1 127 ? -8.101 -12.538 5.437 1.00 72.88 127 GLU A C 1
ATOM 1073 O O . GLU A 1 127 ? -6.915 -12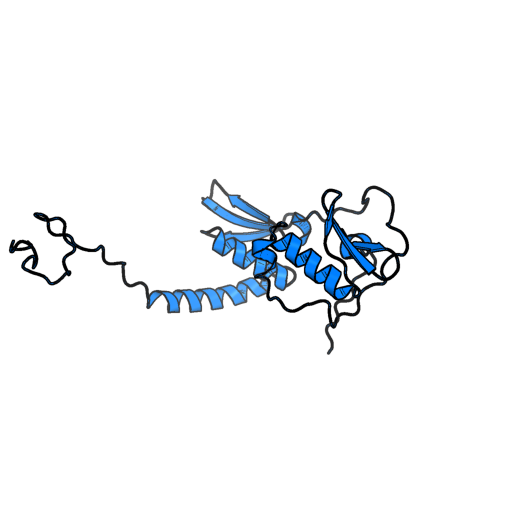.872 5.369 1.00 72.88 127 GLU A O 1
ATOM 1078 N N . ALA A 1 128 ? -8.826 -12.218 4.361 1.00 79.00 128 ALA A N 1
ATOM 1079 C CA . ALA A 1 128 ? -8.283 -12.192 3.005 1.00 79.00 128 ALA A CA 1
ATOM 1080 C C . ALA A 1 128 ? -7.173 -11.138 2.841 1.00 79.00 128 ALA A C 1
ATOM 1082 O O . ALA A 1 128 ? -6.166 -11.394 2.182 1.00 79.00 128 ALA A O 1
ATOM 1083 N N . TYR A 1 129 ? -7.318 -9.967 3.468 1.00 79.19 129 TYR A N 1
ATOM 1084 C CA . TYR A 1 129 ? -6.305 -8.912 3.435 1.00 79.19 129 TYR A CA 1
ATOM 1085 C C . TYR A 1 129 ? -5.004 -9.334 4.118 1.00 79.19 129 TYR A C 1
ATOM 1087 O O . TYR A 1 129 ? -3.927 -9.133 3.559 1.00 79.19 129 TYR A O 1
ATOM 1095 N N . PHE A 1 130 ? -5.092 -9.957 5.294 1.00 77.44 130 PHE A N 1
ATOM 1096 C CA . PHE A 1 130 ? -3.912 -10.422 6.021 1.00 77.44 130 PHE A CA 1
ATOM 1097 C C . PHE A 1 130 ? -3.146 -11.481 5.222 1.00 77.44 130 PHE A C 1
ATOM 1099 O O . PHE A 1 130 ? -1.934 -11.383 5.067 1.00 77.44 130 PHE A O 1
ATOM 1106 N N . VAL A 1 131 ? -3.868 -12.440 4.635 1.00 82.25 131 VAL A N 1
ATOM 1107 C CA . VAL A 1 131 ? -3.298 -13.472 3.752 1.00 82.25 131 VAL A CA 1
ATOM 1108 C C . VAL A 1 131 ? -2.599 -12.844 2.561 1.00 82.25 131 VAL A C 1
ATOM 1110 O O . VAL A 1 131 ? -1.452 -13.181 2.282 1.00 82.25 131 VAL A O 1
ATOM 1113 N N . LYS A 1 132 ? -3.273 -11.919 1.869 1.00 85.00 132 LYS A N 1
ATOM 1114 C CA . LYS A 1 132 ? -2.704 -11.201 0.729 1.00 85.00 132 LYS A CA 1
ATOM 1115 C C . LYS A 1 132 ? -1.406 -10.498 1.124 1.00 85.00 132 LYS A C 1
ATOM 1117 O O . LYS A 1 132 ? -0.416 -10.611 0.412 1.00 85.00 132 LYS A O 1
ATOM 1122 N N . LYS A 1 133 ? -1.395 -9.808 2.268 1.00 81.75 133 LYS A N 1
ATOM 1123 C CA . LYS A 1 133 ? -0.208 -9.115 2.772 1.00 81.75 133 LYS A CA 1
ATOM 1124 C C . LYS A 1 133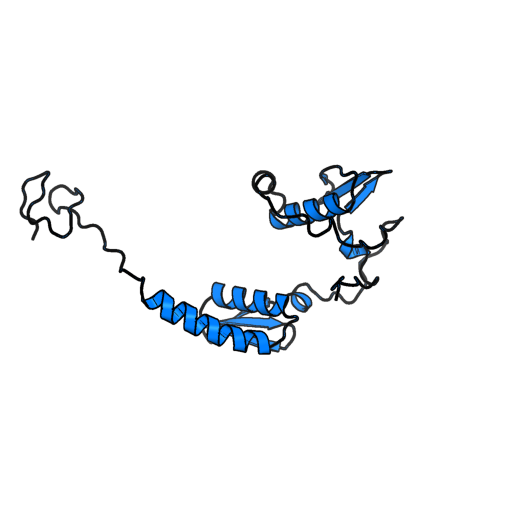 ? 0.936 -10.089 3.068 1.00 81.75 133 LYS A C 1
ATOM 1126 O O . L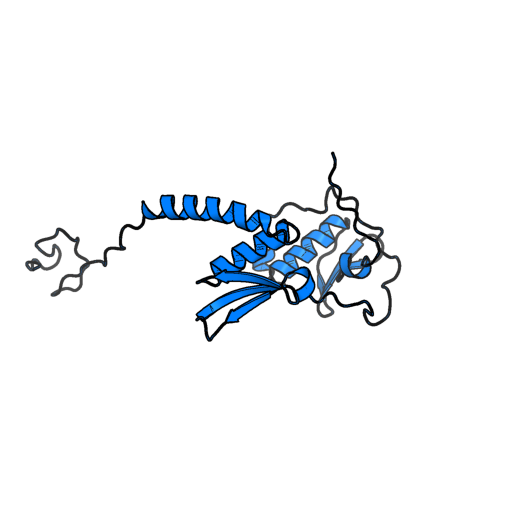YS A 1 133 ? 2.044 -9.846 2.608 1.00 81.75 133 LYS A O 1
ATOM 1131 N N . THR A 1 134 ? 0.670 -11.208 3.749 1.00 81.12 134 THR A N 1
ATOM 1132 C CA . THR A 1 134 ? 1.713 -12.213 4.009 1.00 81.12 134 THR A CA 1
ATOM 1133 C C . THR A 1 134 ? 2.238 -12.833 2.714 1.00 81.12 134 THR A C 1
ATOM 1135 O O . THR A 1 134 ? 3.442 -12.993 2.558 1.00 81.12 134 THR A O 1
ATOM 1138 N N . LEU A 1 135 ? 1.373 -13.131 1.740 1.00 83.44 135 LEU A N 1
ATOM 1139 C CA . LEU A 1 135 ? 1.819 -13.604 0.426 1.00 83.44 135 LEU A CA 1
ATOM 1140 C C . LEU A 1 135 ? 2.716 -12.572 -0.260 1.00 83.44 135 LEU A C 1
ATOM 1142 O O . LEU A 1 135 ? 3.751 -12.941 -0.795 1.00 83.44 135 LEU A O 1
ATOM 1146 N N . MET A 1 136 ? 2.373 -11.284 -0.203 1.00 81.81 136 MET A N 1
ATOM 1147 C CA . MET A 1 136 ? 3.209 -10.224 -0.773 1.00 81.81 136 MET A CA 1
ATOM 1148 C C . MET A 1 136 ? 4.588 -10.117 -0.105 1.00 81.81 136 MET A C 1
ATOM 1150 O O . MET A 1 136 ? 5.565 -9.853 -0.796 1.00 81.81 136 MET A O 1
ATOM 1154 N N . GLU A 1 137 ? 4.676 -10.313 1.211 1.00 80.19 137 GLU A N 1
ATOM 1155 C CA . GLU A 1 137 ? 5.941 -10.277 1.965 1.00 80.19 137 GLU A CA 1
ATOM 1156 C C . GLU A 1 137 ? 6.832 -11.502 1.698 1.00 80.19 137 GLU A C 1
ATOM 1158 O O . GLU A 1 137 ? 8.048 -11.421 1.859 1.00 80.19 137 GLU A O 1
ATOM 1163 N N . HIS A 1 138 ? 6.237 -12.615 1.262 1.00 82.06 138 HIS A N 1
ATOM 1164 C CA . HIS A 1 138 ? 6.908 -13.892 1.009 1.00 82.06 138 HIS A CA 1
ATOM 1165 C C . HIS A 1 138 ? 6.894 -14.295 -0.475 1.00 82.06 138 HIS A C 1
ATOM 1167 O O . HIS A 1 138 ? 6.805 -15.479 -0.791 1.00 82.06 138 HIS A O 1
ATOM 1173 N N . ASP A 1 139 ? 6.928 -13.325 -1.393 1.00 84.25 139 ASP A N 1
ATOM 1174 C CA . ASP A 1 139 ? 7.000 -13.559 -2.846 1.00 84.25 139 ASP A CA 1
ATOM 1175 C C . ASP A 1 139 ? 5.929 -14.523 -3.402 1.00 84.25 139 ASP A C 1
ATOM 1177 O O . ASP A 1 139 ? 6.115 -15.180 -4.425 1.00 84.25 139 ASP A O 1
ATOM 1181 N N . TRP A 1 140 ? 4.761 -14.555 -2.761 1.00 84.75 140 TRP A N 1
ATOM 1182 C CA . TRP A 1 140 ? 3.619 -15.423 -3.060 1.00 84.75 140 TRP A CA 1
AT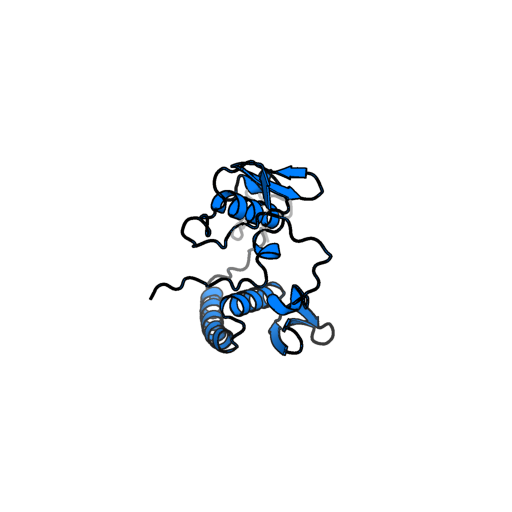OM 1183 C C . TRP A 1 140 ? 3.874 -16.922 -2.866 1.00 84.75 140 TRP A C 1
ATOM 1185 O O . TRP A 1 140 ? 3.167 -17.751 -3.442 1.00 84.75 140 TRP A O 1
ATOM 1195 N N . ASP A 1 141 ? 4.825 -17.285 -2.006 1.00 83.56 141 ASP A N 1
ATOM 1196 C CA . ASP A 1 141 ? 5.049 -18.671 -1.607 1.00 83.56 141 ASP A CA 1
ATOM 1197 C C . ASP A 1 141 ? 3.882 -19.206 -0.759 1.00 83.56 141 ASP A C 1
ATOM 1199 O O . ASP A 1 141 ? 3.619 -18.751 0.356 1.00 83.56 141 ASP A O 1
ATOM 1203 N N . ARG A 1 142 ? 3.191 -20.235 -1.261 1.00 80.12 142 ARG A N 1
ATOM 1204 C CA . ARG A 1 142 ? 2.074 -20.883 -0.554 1.00 80.12 142 ARG A CA 1
ATOM 1205 C C . ARG A 1 142 ? 2.506 -21.536 0.760 1.00 80.12 142 ARG A C 1
ATOM 1207 O O . ARG A 1 142 ? 1.662 -21.720 1.639 1.00 80.12 142 ARG A O 1
ATOM 1214 N N . ALA A 1 143 ? 3.788 -21.861 0.936 1.00 79.38 143 ALA A N 1
ATOM 1215 C CA . ALA A 1 143 ? 4.289 -22.429 2.183 1.00 79.38 143 ALA A CA 1
ATOM 1216 C C . ALA A 1 143 ? 4.121 -21.469 3.377 1.00 79.38 143 ALA A C 1
ATOM 1218 O O . ALA A 1 143 ? 3.890 -21.930 4.500 1.00 79.38 143 ALA A O 1
ATOM 1219 N N . CYS A 1 144 ? 4.128 -20.147 3.153 1.00 75.25 144 CYS A N 1
ATOM 1220 C CA . CYS A 1 144 ? 3.904 -19.162 4.219 1.00 75.25 144 CYS A CA 1
ATOM 1221 C C . CYS A 1 144 ? 2.476 -19.250 4.793 1.00 75.25 144 CYS A C 1
ATOM 1223 O O . CYS A 1 144 ? 2.254 -19.044 5.988 1.00 75.25 144 CYS A O 1
ATOM 1225 N N . LEU A 1 145 ? 1.499 -19.662 3.975 1.00 72.44 145 LEU A N 1
ATOM 1226 C CA . LEU A 1 145 ? 0.118 -19.859 4.417 1.00 72.44 145 LEU A CA 1
ATOM 1227 C C . LEU A 1 145 ? -0.035 -21.083 5.324 1.00 72.44 145 LEU A C 1
ATOM 1229 O O . LEU A 1 145 ? -0.882 -21.084 6.217 1.00 72.44 145 LEU A O 1
ATOM 1233 N N . ILE A 1 146 ? 0.808 -22.102 5.139 1.00 67.31 146 ILE A N 1
ATOM 1234 C CA . ILE A 1 146 ? 0.845 -23.289 6.003 1.00 67.31 146 ILE A CA 1
ATOM 1235 C C . ILE A 1 146 ? 1.346 -22.901 7.401 1.00 67.31 146 ILE A C 1
ATOM 1237 O O . ILE A 1 146 ? 0.777 -23.339 8.402 1.00 67.31 146 ILE A O 1
ATOM 1241 N N . GLN A 1 147 ? 2.354 -22.024 7.485 1.00 57.44 147 GLN A N 1
ATOM 1242 C CA . GLN A 1 147 ? 2.841 -21.476 8.757 1.00 57.44 147 GLN A CA 1
ATOM 1243 C C . GLN A 1 147 ? 1.792 -20.573 9.428 1.00 57.44 147 GLN A C 1
ATOM 1245 O O . GLN A 1 147 ? 1.543 -20.704 10.627 1.00 57.44 147 GLN A O 1
ATOM 1250 N N . ASN A 1 148 ? 1.080 -19.752 8.649 1.00 55.00 148 ASN A N 1
ATOM 1251 C CA . ASN A 1 148 ? -0.037 -18.940 9.140 1.00 55.00 148 ASN A CA 1
ATOM 1252 C C . ASN A 1 148 ? -1.220 -19.763 9.666 1.00 55.00 148 ASN A C 1
ATOM 1254 O O . ASN A 1 148 ? -1.949 -19.278 10.527 1.00 55.00 148 ASN A O 1
ATOM 1258 N N . ARG A 1 149 ? -1.436 -20.994 9.183 1.00 55.22 149 ARG A N 1
ATOM 1259 C CA . ARG A 1 149 ? -2.503 -21.872 9.693 1.00 55.22 149 ARG A CA 1
ATOM 1260 C C . ARG A 1 149 ? -2.266 -22.245 11.160 1.00 55.22 149 ARG A C 1
ATOM 1262 O O . ARG A 1 149 ? -3.192 -22.132 11.954 1.00 55.22 149 ARG A O 1
ATOM 1269 N N . LYS A 1 150 ? -1.015 -22.562 11.522 1.00 50.38 150 LYS A N 1
ATOM 1270 C CA . LYS A 1 150 ? -0.599 -22.817 12.914 1.00 50.38 150 LYS A CA 1
ATOM 1271 C C . LYS A 1 150 ? -0.737 -21.567 13.786 1.00 50.38 150 LYS A C 1
ATOM 1273 O O . LYS A 1 150 ? -1.315 -21.626 14.861 1.00 50.38 150 LYS A O 1
ATOM 1278 N N . ILE A 1 151 ? -0.303 -20.412 13.274 1.00 50.16 151 ILE A N 1
ATOM 1279 C CA . ILE A 1 151 ? -0.423 -19.123 13.976 1.00 50.16 151 ILE A CA 1
ATOM 1280 C C . ILE A 1 151 ? -1.898 -18.735 14.181 1.00 50.16 151 ILE A C 1
ATOM 1282 O O . ILE A 1 151 ? -2.263 -18.225 15.236 1.00 50.16 151 ILE A O 1
ATOM 1286 N N . ARG A 1 152 ? -2.776 -18.993 13.203 1.00 50.12 152 ARG A N 1
ATOM 1287 C CA . ARG A 1 152 ? -4.225 -18.776 13.336 1.00 50.12 152 ARG A CA 1
ATOM 1288 C C . ARG A 1 152 ? -4.855 -19.696 14.365 1.00 50.12 152 ARG A C 1
ATOM 1290 O O . ARG A 1 152 ? -5.662 -19.209 15.147 1.00 50.12 152 ARG A O 1
ATOM 1297 N N . GLU A 1 153 ? -4.517 -20.982 14.361 1.00 54.41 153 GLU A N 1
ATOM 1298 C CA . GLU A 1 153 ? -4.988 -21.927 15.377 1.00 54.41 153 GLU A CA 1
ATOM 1299 C C . GLU A 1 153 ? -4.565 -21.460 16.776 1.00 54.41 153 GLU A C 1
ATOM 1301 O O . GLU A 1 153 ? -5.426 -21.340 17.647 1.00 54.41 153 GLU A O 1
ATOM 1306 N N . ASP A 1 154 ? -3.306 -21.052 16.958 1.00 49.12 154 ASP A N 1
ATOM 1307 C CA . ASP A 1 154 ? -2.794 -20.533 18.232 1.00 49.12 154 ASP A CA 1
ATOM 1308 C C . ASP A 1 154 ? -3.453 -19.207 18.652 1.00 49.12 154 ASP A C 1
ATOM 1310 O O . ASP A 1 154 ? -3.813 -19.031 19.817 1.00 49.12 154 ASP A O 1
ATOM 1314 N N . ILE A 1 155 ? -3.665 -18.261 17.729 1.00 49.31 155 ILE A N 1
ATOM 1315 C CA . ILE A 1 155 ? -4.320 -16.977 18.031 1.00 49.31 155 ILE A CA 1
ATOM 1316 C C . ILE A 1 155 ? -5.813 -17.177 18.332 1.00 49.31 155 ILE A C 1
ATOM 1318 O O . ILE A 1 155 ? -6.317 -16.575 19.278 1.00 49.31 155 ILE A O 1
ATOM 1322 N N . PHE A 1 156 ? -6.531 -18.028 17.588 1.00 47.06 156 PHE A N 1
ATOM 1323 C CA . PHE A 1 156 ? -7.960 -18.284 17.819 1.00 47.06 156 PHE A CA 1
ATOM 1324 C C . PHE A 1 156 ? -8.223 -19.137 19.069 1.00 47.06 156 PHE A C 1
ATOM 1326 O O . PHE A 1 156 ? -9.202 -18.880 19.777 1.00 47.06 156 PHE A O 1
ATOM 1333 N N . LEU A 1 157 ? -7.362 -20.112 19.386 1.00 50.22 157 LEU A N 1
ATOM 1334 C CA . LEU A 1 157 ? -7.419 -20.846 20.658 1.00 50.22 157 LEU A CA 1
ATOM 1335 C C . LEU A 1 157 ? -7.158 -19.908 21.843 1.00 50.22 157 LEU A C 1
ATOM 1337 O O . LEU A 1 157 ? -7.900 -19.953 22.824 1.00 50.22 157 LEU A O 1
ATOM 1341 N N . ASN A 1 158 ? -6.193 -18.991 21.722 1.00 47.72 158 ASN A N 1
ATOM 1342 C CA . ASN A 1 158 ? -5.895 -18.016 22.773 1.00 47.72 158 ASN A CA 1
ATOM 1343 C C . ASN A 1 158 ? -6.932 -16.876 22.872 1.00 47.72 158 ASN A C 1
ATOM 1345 O O . ASN A 1 158 ? -7.163 -16.349 23.962 1.00 47.72 158 ASN A O 1
ATOM 1349 N N . GLN A 1 159 ? -7.617 -16.509 21.783 1.00 46.09 159 GLN A N 1
ATOM 1350 C CA . GLN A 1 159 ? -8.687 -15.497 21.801 1.00 46.09 159 GLN A CA 1
ATOM 1351 C C . GLN A 1 159 ? -10.016 -16.011 22.370 1.00 46.09 159 GLN A C 1
ATOM 1353 O O . GLN A 1 159 ? -10.782 -15.215 22.921 1.00 46.09 159 GLN A O 1
ATOM 1358 N N . LYS A 1 160 ? -10.289 -17.326 22.338 1.00 42.59 160 LYS A N 1
ATOM 1359 C CA . LYS A 1 160 ? -11.478 -17.901 23.001 1.00 42.59 160 LYS A CA 1
ATOM 1360 C C . LYS A 1 160 ? -11.507 -17.677 24.520 1.00 42.59 160 LYS A C 1
ATOM 1362 O O . LYS A 1 160 ? -12.572 -17.800 25.116 1.00 42.59 160 LYS A O 1
ATOM 1367 N N . VAL A 1 161 ? -10.396 -17.274 25.141 1.00 47.19 161 VAL A N 1
ATOM 1368 C CA . VAL A 1 161 ? -10.311 -17.029 26.591 1.00 47.19 161 VAL A CA 1
ATOM 1369 C C . VAL A 1 161 ? -10.763 -15.610 26.997 1.00 47.19 161 VAL A C 1
ATOM 1371 O O . VAL A 1 161 ? -10.919 -15.341 28.184 1.00 47.19 161 VAL A O 1
ATOM 1374 N N . LYS A 1 162 ? -11.041 -14.683 26.061 1.00 45.12 162 LYS A N 1
ATOM 1375 C CA . LYS A 1 162 ? -11.405 -13.288 26.415 1.00 45.12 162 LYS A CA 1
ATOM 1376 C C . LYS A 1 162 ? -12.595 -12.694 25.654 1.00 45.12 162 LYS A C 1
ATOM 1378 O O . LYS A 1 162 ? -12.617 -11.498 25.387 1.00 45.12 162 LYS A O 1
ATOM 1383 N N . SER A 1 163 ? -13.619 -13.489 25.349 1.00 41.69 163 SER A N 1
ATOM 1384 C CA . SER A 1 163 ? -14.936 -12.927 25.004 1.00 41.69 163 SER A CA 1
ATOM 1385 C C . SER A 1 163 ? -15.864 -12.987 26.218 1.00 41.69 163 SER A C 1
ATOM 1387 O O . SER A 1 163 ? -16.744 -13.839 26.325 1.00 41.69 163 SER A O 1
ATOM 1389 N N . SER A 1 164 ? -15.673 -12.075 27.175 1.00 54.44 164 SER A N 1
ATOM 1390 C CA . SER A 1 164 ? -16.781 -11.734 28.065 1.00 54.44 164 SER A CA 1
ATOM 1391 C C . SER A 1 164 ? -17.868 -11.114 27.187 1.00 54.44 164 SER A C 1
ATOM 1393 O O . SER A 1 164 ? -17.627 -10.133 26.483 1.00 54.44 164 SER A O 1
ATOM 1395 N N . LYS A 1 165 ? -19.058 -11.726 27.155 1.00 46.19 165 LYS A N 1
ATOM 1396 C CA . LYS A 1 165 ? -20.222 -11.130 26.486 1.00 46.19 165 LYS A CA 1
ATOM 1397 C C . LYS A 1 165 ? -20.357 -9.685 26.988 1.00 46.19 165 LYS A C 1
ATOM 1399 O O . LYS A 1 165 ? -20.354 -9.506 28.208 1.00 46.19 165 LYS A O 1
ATOM 1404 N N . PRO A 1 166 ? -20.468 -8.668 26.114 1.00 45.59 166 PRO A N 1
ATOM 1405 C CA . PRO A 1 166 ? -20.777 -7.323 26.570 1.00 45.59 166 PRO A CA 1
ATOM 1406 C C . PRO A 1 166 ? -22.140 -7.381 27.262 1.00 45.59 166 PRO A C 1
ATOM 1408 O O . PRO A 1 166 ? -23.163 -7.620 26.621 1.00 45.59 166 PRO A O 1
ATOM 1411 N N . GLN A 1 167 ? -22.140 -7.259 28.588 1.00 58.97 167 GLN A N 1
ATOM 1412 C CA . GLN A 1 167 ? -23.370 -7.200 29.360 1.00 58.97 167 GLN A CA 1
ATOM 1413 C C . GLN A 1 167 ? -24.081 -5.898 29.008 1.00 58.97 167 GLN A C 1
ATOM 1415 O O . GLN A 1 167 ? -23.531 -4.804 29.169 1.00 58.97 167 GLN A O 1
ATOM 1420 N N . LEU A 1 168 ? -25.293 -6.023 28.471 1.00 58.81 168 LEU A N 1
ATOM 1421 C CA . LEU A 1 168 ? -26.144 -4.876 28.198 1.00 58.81 168 LEU A CA 1
ATOM 1422 C C . LEU A 1 168 ? -26.457 -4.181 29.531 1.00 58.81 168 LEU A C 1
ATOM 1424 O O . LEU A 1 168 ? -26.887 -4.848 30.474 1.00 58.81 168 LEU A O 1
ATOM 1428 N N . PRO A 1 169 ? -26.247 -2.859 29.642 1.00 69.38 169 PRO A N 1
ATOM 1429 C CA . PRO A 1 169 ? -26.580 -2.143 30.861 1.00 69.38 169 PRO A CA 1
ATOM 1430 C C . PRO A 1 169 ? -28.086 -2.248 31.130 1.00 69.38 169 PRO A C 1
ATOM 1432 O O . PRO A 1 169 ? -28.899 -1.951 30.257 1.00 69.38 169 PRO A O 1
ATOM 1435 N N . LYS A 1 170 ? -28.461 -2.673 32.342 1.00 80.06 170 LYS A N 1
ATOM 1436 C CA . LYS A 1 170 ? -29.856 -2.671 32.796 1.00 80.06 170 LYS A CA 1
ATOM 1437 C C . LYS A 1 170 ? -30.283 -1.245 33.158 1.00 80.06 170 LYS A C 1
ATOM 1439 O O . LYS A 1 170 ? -29.493 -0.460 33.689 1.00 80.06 170 LYS A O 1
ATOM 1444 N N . TYR A 1 171 ? -31.550 -0.924 32.913 1.00 85.88 171 TYR A N 1
ATOM 1445 C CA . TYR A 1 171 ? -32.150 0.369 33.246 1.00 85.88 171 TYR A CA 1
ATOM 1446 C C . TYR A 1 171 ? -33.400 0.170 34.100 1.00 85.88 171 TYR A C 1
ATOM 1448 O O . TYR A 1 171 ? -34.113 -0.821 33.957 1.00 85.88 171 TYR A O 1
ATOM 1456 N N . CYS A 1 172 ? -33.659 1.113 35.003 1.00 84.75 172 CYS A N 1
ATOM 1457 C CA . CYS A 1 172 ? -34.857 1.116 35.826 1.00 84.75 172 CYS A CA 1
ATOM 1458 C C . CYS A 1 172 ? -36.101 1.343 34.949 1.00 84.75 172 CYS A C 1
ATOM 1460 O O . CYS A 1 172 ? -36.151 2.360 34.252 1.00 84.75 172 CYS A O 1
ATOM 1462 N N . PRO A 1 173 ? -37.130 0.482 35.025 1.00 82.69 173 PRO A N 1
ATOM 1463 C CA . PRO A 1 173 ? -38.334 0.619 34.208 1.00 82.69 173 PRO A CA 1
ATOM 1464 C C . PRO A 1 173 ? -39.175 1.851 34.573 1.00 82.69 173 PRO A C 1
ATOM 1466 O O . PRO A 1 173 ? -39.948 2.318 33.746 1.00 82.69 173 PRO A O 1
ATOM 1469 N N . GLN A 1 174 ? -39.028 2.392 35.790 1.00 85.75 174 GLN A N 1
ATOM 1470 C CA . GLN A 1 174 ? -39.825 3.536 36.241 1.00 85.75 174 GLN A CA 1
ATOM 1471 C C . GLN A 1 174 ? -39.149 4.890 36.003 1.00 85.75 174 GLN A C 1
ATOM 1473 O O . GLN A 1 174 ? -39.827 5.851 35.661 1.00 85.75 174 GLN A O 1
ATOM 1478 N N . CYS A 1 175 ? -37.831 4.997 36.201 1.00 88.38 175 CYS A N 1
ATOM 1479 C CA . CYS A 1 175 ? -37.131 6.286 36.112 1.00 88.38 175 CYS A CA 1
ATOM 1480 C C . CYS A 1 175 ? -36.044 6.345 35.034 1.00 88.38 175 CYS A C 1
ATOM 1482 O O . CYS A 1 175 ? -35.356 7.355 34.933 1.00 88.38 175 CYS A O 1
ATOM 1484 N N . GLY A 1 176 ? -35.831 5.266 34.273 1.00 82.50 176 GLY A N 1
ATOM 1485 C CA . GLY A 1 176 ? -34.867 5.222 33.169 1.00 82.50 176 GLY A CA 1
ATOM 1486 C C . GLY A 1 176 ? -33.393 5.291 33.583 1.00 82.50 176 GLY A C 1
ATOM 1487 O O . GLY A 1 176 ? -32.516 5.252 32.726 1.00 82.50 176 GLY A O 1
ATOM 1488 N N . ASN A 1 177 ? -33.085 5.372 34.881 1.00 86.38 177 ASN A N 1
ATOM 1489 C CA . ASN A 1 177 ? -31.705 5.419 35.356 1.00 86.38 177 ASN A CA 1
ATOM 1490 C C . ASN A 1 177 ? -31.014 4.064 35.213 1.00 86.38 177 ASN A C 1
ATOM 1492 O O . ASN A 1 177 ? -31.625 3.013 35.409 1.00 86.38 177 ASN A O 1
ATOM 1496 N N . LYS A 1 178 ? -29.715 4.098 34.914 1.00 85.69 178 LYS A N 1
ATOM 1497 C CA . LYS A 1 178 ? -28.869 2.906 34.818 1.00 85.69 178 LYS A CA 1
ATOM 1498 C C . LYS A 1 178 ? -28.785 2.210 36.180 1.00 85.69 178 LYS A C 1
ATOM 1500 O O . LYS A 1 178 ? -28.472 2.850 37.183 1.00 85.69 178 LYS A O 1
ATOM 1505 N N . VAL A 1 179 ? -29.040 0.906 36.205 1.00 85.25 179 VAL A N 1
ATOM 1506 C CA . VAL A 1 179 ? -28.994 0.067 37.414 1.00 85.25 179 VAL A CA 1
ATOM 1507 C C . VAL A 1 179 ? -27.934 -1.017 37.246 1.00 85.25 179 VAL A C 1
ATOM 1509 O O . VAL A 1 179 ? -27.649 -1.449 36.126 1.00 85.25 179 VAL A O 1
ATOM 1512 N N . LYS A 1 180 ? -27.292 -1.426 38.345 1.00 81.81 180 LYS A N 1
ATOM 1513 C CA . LYS A 1 180 ? -26.333 -2.540 38.306 1.00 81.81 180 LYS A CA 1
ATOM 1514 C C . LYS A 1 180 ? -27.089 -3.866 38.208 1.00 81.81 180 LYS A C 1
ATOM 1516 O O . LYS A 1 180 ? -28.249 -3.939 38.600 1.00 81.81 180 LYS A O 1
ATOM 1521 N N . GLU A 1 181 ? -26.442 -4.916 37.699 1.00 74.44 181 GLU A N 1
ATOM 1522 C CA . GLU A 1 181 ? -27.101 -6.217 37.501 1.00 74.44 181 GLU A CA 1
ATOM 1523 C C . GLU A 1 181 ? -27.662 -6.832 38.792 1.00 74.44 181 GLU A C 1
ATOM 1525 O O . GLU A 1 181 ? -28.690 -7.508 38.713 1.00 74.44 181 GLU A O 1
ATOM 1530 N N . ASP A 1 182 ? -27.035 -6.525 39.934 1.00 80.38 182 ASP A N 1
ATOM 1531 C CA . ASP A 1 182 ? -27.365 -7.048 41.266 1.00 80.38 182 ASP A CA 1
ATOM 1532 C C . ASP A 1 182 ? -28.278 -6.127 42.098 1.00 80.38 182 ASP A C 1
ATOM 1534 O O . ASP A 1 182 ? -28.649 -6.463 43.228 1.00 80.38 182 ASP A O 1
ATOM 1538 N N . ASP A 1 183 ? -28.631 -4.939 41.590 1.00 80.81 183 ASP A N 1
ATOM 1539 C CA . ASP A 1 183 ? -29.497 -4.020 42.328 1.00 80.81 183 ASP A CA 1
ATOM 1540 C C . ASP A 1 183 ? -30.936 -4.578 42.339 1.00 80.81 183 ASP A C 1
ATOM 1542 O O . ASP A 1 183 ? -31.604 -4.648 41.313 1.00 80.81 183 ASP A O 1
ATOM 1546 N N . LYS A 1 184 ? -31.442 -4.948 43.524 1.00 85.75 184 LYS A N 1
ATOM 1547 C CA . LYS A 1 184 ? -32.849 -5.365 43.728 1.00 85.75 184 LYS A CA 1
ATOM 1548 C C . LYS A 1 184 ? -33.815 -4.183 43.830 1.00 85.75 184 LYS A C 1
ATOM 1550 O O . LYS A 1 184 ? -35.030 -4.358 43.783 1.00 85.75 184 LYS A O 1
ATOM 1555 N N . ILE A 1 185 ? -33.279 -2.984 44.050 1.00 86.88 185 ILE A N 1
ATOM 1556 C CA . ILE A 1 185 ? -34.033 -1.748 44.263 1.00 86.88 185 ILE A CA 1
ATOM 1557 C C . ILE A 1 185 ? -33.307 -0.623 43.530 1.00 86.88 185 ILE A C 1
ATOM 1559 O O . ILE A 1 185 ? -32.090 -0.471 43.651 1.00 86.88 185 ILE A O 1
ATOM 1563 N N . CYS A 1 186 ? -34.048 0.189 42.781 1.00 86.62 186 CYS A N 1
ATOM 1564 C CA . CYS A 1 186 ? -33.499 1.376 42.152 1.00 86.62 186 CYS A CA 1
ATOM 1565 C C . CYS A 1 186 ? -33.132 2.411 43.222 1.00 86.62 186 CYS A C 1
ATOM 1567 O O . CYS A 1 186 ? -34.001 2.938 43.910 1.00 86.62 186 CYS A O 1
ATOM 1569 N N . LYS A 1 187 ? -31.851 2.775 43.309 1.00 86.31 187 LYS A N 1
ATOM 1570 C CA . LYS A 1 187 ? -31.344 3.749 44.295 1.00 86.31 187 LYS A CA 1
ATOM 1571 C C . LYS A 1 187 ? -31.829 5.185 44.073 1.00 86.31 187 LYS A C 1
ATOM 1573 O O . LYS A 1 187 ? -31.642 6.016 44.949 1.00 86.31 187 LYS A O 1
ATOM 1578 N N . ILE A 1 188 ? -32.427 5.472 42.915 1.00 88.56 188 ILE A N 1
ATOM 1579 C CA . ILE A 1 188 ? -32.938 6.806 42.572 1.00 88.56 188 ILE A CA 1
ATOM 1580 C C . ILE A 1 188 ? -34.429 6.944 42.888 1.00 88.56 188 ILE A C 1
ATOM 1582 O O . ILE A 1 188 ? -34.834 7.942 43.467 1.00 88.56 188 ILE A O 1
ATOM 1586 N N . CYS A 1 189 ? -35.253 5.964 42.507 1.00 87.75 189 CYS A N 1
ATOM 1587 C CA . CYS A 1 189 ? -36.713 6.058 42.662 1.00 87.75 189 CYS A CA 1
ATOM 1588 C C . CYS A 1 189 ? -37.302 5.100 43.704 1.00 87.75 189 CYS A C 1
ATOM 1590 O O . CYS A 1 189 ? -38.500 5.141 43.956 1.00 87.75 189 CYS A O 1
ATOM 1592 N N . GLY A 1 190 ? -36.491 4.220 44.293 1.00 85.00 190 GLY A N 1
ATOM 1593 C CA . GLY A 1 190 ? -36.930 3.283 45.325 1.00 85.00 190 GLY A CA 1
ATOM 1594 C C . GLY A 1 190 ? -37.766 2.101 44.825 1.00 85.00 190 GLY A C 1
ATOM 1595 O O . GLY A 1 190 ? -38.143 1.263 45.641 1.00 85.00 190 GLY A O 1
ATOM 1596 N N . ILE A 1 191 ? -38.047 1.981 43.517 1.00 87.62 191 ILE A N 1
ATOM 1597 C CA . ILE A 1 191 ? -38.811 0.836 43.002 1.00 87.62 191 ILE A CA 1
A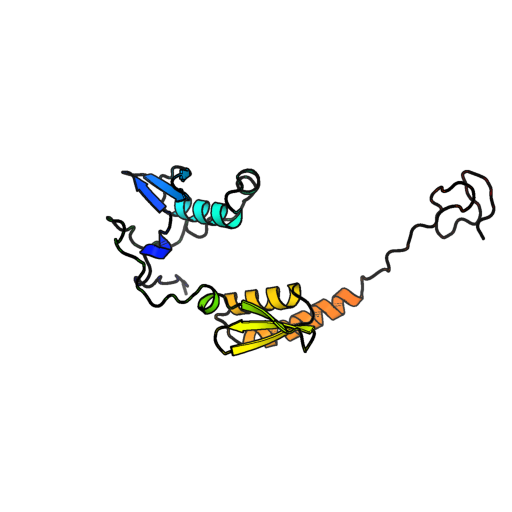TOM 1598 C C . ILE A 1 191 ? -37.999 -0.455 43.097 1.00 87.62 191 ILE A C 1
ATOM 1600 O O . ILE A 1 191 ? -36.791 -0.477 42.842 1.00 87.62 191 ILE A O 1
ATOM 1604 N N . LYS A 1 192 ? -38.680 -1.549 43.425 1.00 86.19 192 LYS A N 1
ATOM 1605 C CA . LYS A 1 192 ? -38.12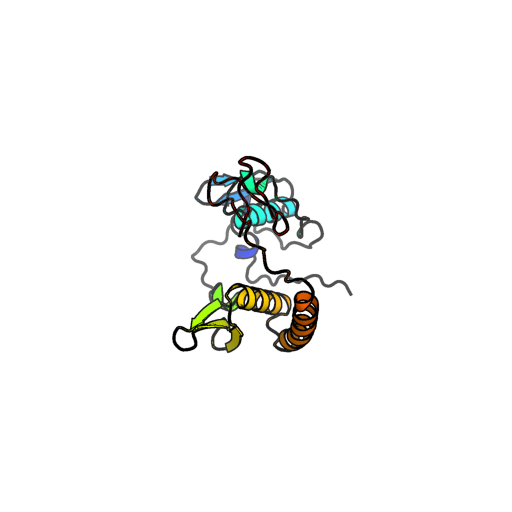6 -2.897 43.355 1.00 86.19 192 LYS A CA 1
ATOM 1606 C C . LYS A 1 192 ? -37.915 -3.292 41.889 1.00 86.19 192 LYS A C 1
ATOM 1608 O O . LYS A 1 192 ? -38.852 -3.264 41.098 1.00 86.19 192 LYS A O 1
ATOM 1613 N N . LEU A 1 193 ? -36.681 -3.634 41.540 1.00 79.81 193 LEU A N 1
ATOM 1614 C CA . LEU A 1 193 ? -36.305 -4.116 40.214 1.00 79.81 193 LEU A CA 1
ATOM 1615 C C . LEU A 1 193 ? -36.589 -5.625 40.185 1.00 79.81 193 LEU A C 1
ATOM 1617 O O . LEU A 1 193 ? -35.954 -6.386 40.916 1.00 79.81 193 LEU A O 1
ATOM 1621 N N . THR A 1 194 ? -37.621 -6.018 39.436 1.00 67.75 194 THR A N 1
ATOM 1622 C CA . THR A 1 194 ? -37.967 -7.415 39.109 1.00 67.75 194 THR A CA 1
ATOM 1623 C C . THR A 1 194 ? -37.037 -7.989 38.060 1.00 67.75 194 THR A C 1
ATOM 1625 O O . THR A 1 194 ? -36.767 -7.259 37.078 1.00 67.75 194 THR A O 1
#

Sequence (194 aa):
MKGGVRIETNNIRYFYRNIVKSGKKYRIKYNNKDYGEFSKLSDALYERDCLFYCKFDYDLLVECDLPNRYENMELPTFPESRPRGRIEGNLKFKKDLEGEIVFNHKERKFCVIRGEENFGQYDSMVEAYFVKKTLMEHDWDRACLIQNRKIREDIFLNQKVKSSKPQLPKYCPQCGNKVKEDDKICKICGIKLT